Protein AF-A0A7J4S773-F1 (afdb_monomer)

Solvent-accessible surface area (backbone atoms only — not comparable to full-atom values): 16711 Å² total; per-residue (Å²): 106,62,82,62,52,30,58,78,71,78,37,88,74,83,85,69,73,50,51,98,60,56,52,74,67,60,48,51,52,52,49,66,72,28,89,82,55,60,72,87,47,42,15,54,36,49,16,46,38,75,64,46,75,83,93,50,71,43,81,41,78,46,68,47,63,58,51,44,46,57,57,59,53,49,35,58,73,77,41,66,83,62,55,85,92,62,82,51,56,68,62,51,27,66,69,71,74,45,79,50,72,65,52,48,52,51,47,43,55,50,64,76,64,62,70,96,62,97,63,56,65,63,51,54,46,44,42,59,61,47,43,55,41,57,48,50,48,49,50,59,61,35,52,80,37,40,55,73,44,44,77,46,69,30,70,71,56,44,56,55,53,63,68,48,58,65,82,39,31,22,83,94,72,25,53,51,60,53,51,49,38,58,72,77,46,47,74,68,66,79,50,75,81,82,65,75,66,94,86,47,63,68,66,49,51,53,50,54,50,51,53,50,50,53,63,71,71,56,74,79,81,74,71,98,63,50,73,63,53,50,52,46,68,75,37,60,66,81,72,46,57,81,79,67,68,73,73,92,60,79,79,77,76,79,80,77,73,75,82,83,79,85,80,91,78,82,89,89,135

Mean predicted aligned error: 13.05 Å

Radius of gyration: 25.04 Å; Cα contacts (8 Å, |Δi|>4): 198; chains: 1; bounding box: 68×66×66 Å

Foldseek 3Di:
DCVVQQVLVVHDDDDQDFDPAADDVLVVVLCVLDVPADRVCRRVLVSLLVPDDQPDAAEDQAPVCLLALVLVVVCCVPPVVDDLVDDDLVSLCVSVVNDDPVSSVVSRVVVVPDDDDPARVSSVSCVCPPRVPPVVSVQSSNVVRHHYDYVCPDPVNVVLSRPDDSVCSYPDPVVLVQVLCCLPPVSSVVDPDPDDDPPCVVVVVVVVVVVVVVVVPDDDPDPPDDVSVVSCVVPVVSVPCVVVDDPPDDPDDPPPPDPDDDDDDDDDD

Structure (mmCIF, N/CA/C/O backbone):
data_AF-A0A7J4S773-F1
#
_entry.id   AF-A0A7J4S773-F1
#
loop_
_atom_site.group_PDB
_atom_site.id
_atom_site.type_symbol
_atom_site.label_atom_id
_atom_site.label_alt_id
_atom_site.label_comp_id
_atom_site.label_asym_id
_atom_site.label_entity_id
_atom_site.label_seq_id
_atom_site.pdbx_PDB_ins_code
_atom_site.Cartn_x
_atom_site.Cartn_y
_atom_site.Cartn_z
_atom_site.occupancy
_atom_site.B_iso_or_equiv
_atom_site.auth_seq_id
_atom_site.auth_comp_id
_atom_site.auth_asym_id
_atom_site.auth_atom_id
_atom_site.pdbx_PDB_model_num
ATOM 1 N N . MET A 1 1 ? -3.096 16.416 9.959 1.00 79.38 1 MET A N 1
ATOM 2 C CA . MET A 1 1 ? -3.999 16.353 8.787 1.00 79.38 1 MET A CA 1
ATOM 3 C C . MET A 1 1 ? -5.359 15.729 9.134 1.00 79.38 1 MET A C 1
ATOM 5 O O . MET A 1 1 ? -6.323 16.472 9.018 1.00 79.38 1 MET A O 1
ATOM 9 N N . PRO A 1 2 ? -5.499 14.481 9.644 1.00 86.88 2 PRO A N 1
ATOM 10 C CA . PRO A 1 2 ? -6.828 13.896 9.924 1.00 86.88 2 PRO A CA 1
ATOM 11 C C . PRO A 1 2 ? -7.704 14.721 10.882 1.00 86.88 2 PRO A C 1
ATOM 13 O O . PRO A 1 2 ? -8.873 14.950 10.599 1.00 86.88 2 PRO A O 1
ATOM 16 N N . ALA A 1 3 ? -7.114 15.266 11.952 1.00 89.44 3 ALA A N 1
ATOM 17 C CA . ALA A 1 3 ? -7.808 16.132 12.913 1.00 89.44 3 ALA A CA 1
ATOM 18 C C . ALA A 1 3 ? -8.337 17.458 12.327 1.00 89.44 3 ALA A C 1
ATOM 20 O O . ALA A 1 3 ? -9.185 18.091 12.943 1.00 89.44 3 ALA A O 1
ATOM 21 N N . ARG A 1 4 ? -7.825 17.893 11.165 1.00 89.31 4 ARG A N 1
ATOM 22 C CA . ARG A 1 4 ? -8.294 19.090 10.445 1.00 89.31 4 ARG A CA 1
ATOM 23 C C . ARG A 1 4 ? -9.299 18.719 9.356 1.00 89.31 4 ARG A C 1
ATOM 25 O O . ARG A 1 4 ? -10.342 19.352 9.255 1.00 89.31 4 ARG A O 1
ATOM 32 N N . LEU A 1 5 ? -9.001 17.661 8.598 1.00 92.12 5 LEU A N 1
ATOM 33 C CA . LEU A 1 5 ? -9.817 17.215 7.474 1.00 92.12 5 LEU A CA 1
ATOM 34 C C . LEU A 1 5 ? -11.169 16.645 7.918 1.00 92.12 5 LEU A C 1
ATOM 36 O O . LEU A 1 5 ? -12.203 17.076 7.424 1.00 92.12 5 LEU A O 1
ATOM 40 N N . LEU A 1 6 ? -11.171 15.684 8.850 1.00 94.38 6 LEU A N 1
ATOM 41 C CA . LEU A 1 6 ? -12.380 14.930 9.197 1.00 94.38 6 LEU A CA 1
ATOM 42 C C . LE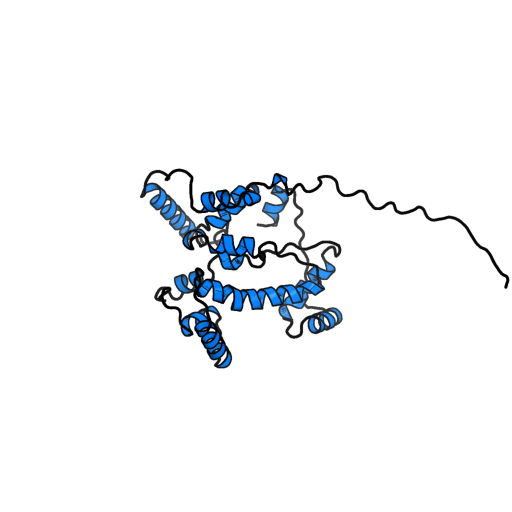U A 1 6 ? -13.517 15.822 9.726 1.00 94.38 6 LEU A C 1
ATOM 44 O O . LEU A 1 6 ? -14.633 15.669 9.226 1.00 94.38 6 LEU A O 1
ATOM 48 N N . PRO A 1 7 ? -13.278 16.805 10.623 1.00 92.88 7 PRO A N 1
ATOM 49 C CA . PRO A 1 7 ? -14.335 17.729 11.038 1.00 92.88 7 PRO A CA 1
ATOM 50 C C . PRO A 1 7 ? -14.936 18.526 9.874 1.00 92.88 7 PRO A C 1
ATOM 52 O O . PRO A 1 7 ? -16.147 18.723 9.836 1.00 92.88 7 PRO A O 1
ATOM 55 N N . GLY A 1 8 ? -14.113 18.932 8.898 1.00 91.75 8 GLY A N 1
ATOM 56 C CA . GLY A 1 8 ? -14.574 19.614 7.683 1.00 91.75 8 GLY A CA 1
ATOM 57 C C . GLY A 1 8 ? -15.462 18.745 6.785 1.00 91.75 8 GLY A C 1
ATOM 58 O O . GLY A 1 8 ? -16.246 19.276 6.007 1.00 91.75 8 GLY A O 1
ATOM 59 N N . LEU A 1 9 ? -15.382 17.420 6.933 1.00 94.69 9 LEU A N 1
ATOM 60 C CA . LEU A 1 9 ? -16.218 16.435 6.239 1.00 94.69 9 LEU A CA 1
ATOM 61 C C . LEU A 1 9 ? -17.417 15.967 7.082 1.00 94.69 9 LEU A C 1
ATOM 63 O O . LEU A 1 9 ? -18.107 15.026 6.694 1.00 94.69 9 LEU A O 1
ATOM 67 N N . GLY A 1 10 ? -17.649 16.566 8.257 1.00 94.38 10 GLY A N 1
ATOM 68 C CA . GLY A 1 10 ? -18.686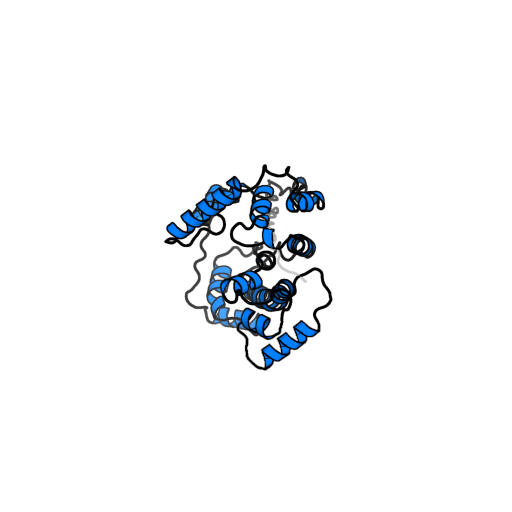 16.120 9.193 1.00 94.38 10 GLY A CA 1
ATOM 69 C C . GLY A 1 10 ? -18.385 14.768 9.850 1.00 94.38 10 GLY A C 1
ATOM 70 O O . GLY A 1 10 ? -19.298 14.102 10.335 1.00 94.38 10 GLY A O 1
ATOM 71 N N . MET A 1 11 ? -17.118 14.344 9.864 1.00 93.56 11 MET A N 1
ATOM 72 C CA . MET A 1 11 ? -16.674 13.073 10.432 1.00 93.56 11 MET A CA 1
ATOM 73 C C . MET A 1 11 ? -15.955 13.266 11.765 1.00 93.56 11 MET A C 1
ATOM 75 O O . MET A 1 11 ? -15.182 14.205 11.963 1.00 93.56 11 MET A O 1
ATOM 79 N N . SER A 1 12 ? -16.176 12.328 12.682 1.00 91.62 12 SER A N 1
ATOM 80 C CA . SER A 1 12 ? -15.472 12.292 13.959 1.00 91.62 12 SER A CA 1
ATOM 81 C C . SER A 1 12 ? -14.046 11.768 13.786 1.00 91.62 12 SER A C 1
ATOM 83 O O . SER A 1 12 ? -13.801 10.790 13.081 1.00 91.62 12 SER A O 1
ATOM 85 N N . HIS A 1 13 ? -13.099 12.410 14.466 1.00 92.44 13 HIS A N 1
ATOM 86 C CA . HIS A 1 13 ? -11.722 11.941 14.566 1.00 92.44 13 HIS A CA 1
ATOM 87 C C . HIS A 1 13 ? -11.517 11.274 15.928 1.00 92.44 13 HIS A C 1
ATOM 89 O O . HIS A 1 13 ? -11.619 11.934 16.962 1.00 92.44 13 HIS A O 1
ATOM 95 N N . HIS A 1 14 ? -11.219 9.976 15.922 1.00 89.19 14 HIS A N 1
ATOM 96 C CA . HIS A 1 14 ? -10.970 9.190 17.127 1.00 89.19 14 HIS A CA 1
ATOM 97 C C . HIS A 1 14 ? -9.504 8.771 17.182 1.00 89.19 14 HIS A C 1
ATOM 99 O O . HIS A 1 14 ? -8.977 8.216 16.220 1.00 89.19 14 HIS A O 1
ATOM 105 N N . VAL A 1 15 ? -8.855 9.027 18.316 1.00 91.06 15 VAL A N 1
ATOM 106 C CA . VAL A 1 15 ? -7.482 8.587 18.571 1.00 91.06 15 VAL A CA 1
ATOM 107 C C . VAL A 1 15 ? -7.538 7.344 19.446 1.00 91.06 15 VAL A C 1
ATOM 109 O O . VAL A 1 15 ? -8.050 7.399 20.561 1.00 91.06 15 VAL A O 1
ATOM 112 N N . VAL A 1 16 ? -7.009 6.233 18.937 1.00 90.56 16 VAL A N 1
ATOM 113 C CA . VAL A 1 16 ? -6.860 4.993 19.703 1.00 90.56 16 VAL A CA 1
ATOM 114 C C . VAL A 1 16 ? -5.564 5.060 20.497 1.00 90.56 16 VAL A C 1
ATOM 116 O O . VAL A 1 16 ? -4.485 5.233 19.927 1.00 90.56 16 VAL A O 1
ATOM 119 N N . VAL A 1 17 ? -5.664 4.915 21.815 1.00 90.12 17 VAL A N 1
ATOM 120 C CA . VAL A 1 17 ? -4.489 4.810 22.679 1.00 90.12 17 VAL A CA 1
ATOM 121 C C . VAL A 1 17 ? -4.014 3.366 22.650 1.00 90.12 17 VAL A C 1
ATOM 123 O O . VAL A 1 17 ? -4.702 2.473 23.129 1.00 90.12 17 VAL A O 1
ATOM 126 N N . CYS A 1 18 ? -2.836 3.140 22.078 1.00 92.81 18 CYS A N 1
ATOM 127 C CA . CYS A 1 18 ? -2.226 1.818 22.055 1.00 92.81 18 CYS A CA 1
ATOM 128 C C . CYS A 1 18 ? -1.327 1.637 23.286 1.00 92.81 18 CYS A C 1
ATOM 130 O O . CYS A 1 18 ? -0.592 2.570 23.637 1.00 92.81 18 CYS A O 1
ATOM 132 N N . PRO A 1 19 ? -1.333 0.463 23.938 1.00 92.38 19 PRO A N 1
ATOM 133 C CA . PRO A 1 19 ? -0.396 0.182 25.013 1.00 92.38 19 PRO A CA 1
ATOM 134 C C . PRO A 1 19 ? 1.050 0.237 24.506 1.00 92.38 19 PRO A C 1
ATOM 136 O O . PRO A 1 19 ? 1.351 -0.068 23.354 1.00 92.38 19 PRO A O 1
ATOM 139 N N . ALA A 1 20 ? 1.986 0.592 25.388 1.00 89.88 20 ALA A N 1
ATOM 140 C CA . ALA A 1 20 ? 3.411 0.603 25.042 1.00 89.88 20 ALA A CA 1
ATOM 141 C C . ALA A 1 20 ? 3.969 -0.810 24.792 1.00 89.88 20 ALA A C 1
ATOM 143 O O . ALA A 1 20 ? 5.004 -0.976 24.146 1.00 89.88 20 ALA A O 1
ATOM 144 N N . ARG A 1 21 ? 3.314 -1.832 25.355 1.00 91.81 21 ARG A N 1
ATOM 145 C CA . ARG A 1 21 ? 3.660 -3.246 25.214 1.00 91.81 21 ARG A CA 1
ATOM 146 C C . ARG A 1 21 ? 2.387 -4.070 25.171 1.00 91.81 21 ARG A C 1
ATOM 148 O O . ARG A 1 21 ? 1.455 -3.777 25.907 1.00 91.81 21 ARG A O 1
ATOM 155 N N . MET A 1 22 ? 2.407 -5.113 24.357 1.00 93.19 22 MET A N 1
ATOM 156 C CA . MET A 1 22 ? 1.336 -6.094 24.296 1.00 93.19 22 MET A CA 1
ATOM 157 C C . MET A 1 22 ? 1.284 -6.881 25.607 1.00 93.19 22 MET A C 1
ATOM 159 O O . MET A 1 22 ? 2.333 -7.281 26.133 1.00 93.19 22 MET A O 1
ATOM 163 N N . ASP A 1 23 ? 0.084 -7.100 26.131 1.00 95.94 23 ASP A N 1
ATOM 164 C CA . ASP A 1 23 ? -0.099 -7.929 27.313 1.00 95.94 23 ASP A CA 1
ATOM 165 C C . ASP A 1 23 ? 0.244 -9.409 27.029 1.00 95.94 23 ASP A C 1
ATOM 167 O O . ASP A 1 23 ? 0.440 -9.845 25.887 1.00 95.94 23 ASP A O 1
ATOM 171 N N . ARG A 1 24 ? 0.376 -10.210 28.092 1.00 96.62 24 ARG A N 1
ATOM 172 C CA . ARG A 1 24 ? 0.789 -11.614 27.951 1.00 96.62 24 ARG A CA 1
ATOM 173 C C . ARG A 1 24 ? -0.288 -12.504 27.334 1.00 96.62 24 ARG A C 1
ATOM 175 O O . ARG A 1 24 ? 0.070 -13.442 26.620 1.00 96.62 24 ARG A O 1
ATOM 182 N N . ASP A 1 25 ? -1.557 -12.253 27.626 1.00 96.25 25 ASP A N 1
ATOM 183 C CA . ASP A 1 25 ? -2.653 -13.140 27.239 1.00 96.25 25 ASP A CA 1
ATOM 184 C C . ASP A 1 25 ? -3.092 -12.861 25.802 1.00 96.25 25 ASP A C 1
ATOM 186 O O . ASP A 1 25 ? -3.104 -13.779 24.978 1.00 96.25 25 ASP A O 1
ATOM 190 N N . PHE A 1 26 ? -3.291 -11.593 25.452 1.00 95.75 26 PHE A N 1
ATOM 191 C CA . PHE A 1 26 ? -3.402 -11.108 24.084 1.00 95.75 26 PHE A CA 1
ATOM 192 C C . PHE A 1 26 ? -2.198 -11.548 23.259 1.00 95.75 26 PHE A C 1
ATOM 194 O O . PHE A 1 26 ? -2.358 -12.128 22.190 1.00 95.75 26 PHE A O 1
ATOM 201 N N . GLY A 1 27 ? -0.979 -11.397 23.787 1.00 95.31 27 GLY A N 1
ATOM 202 C CA . GLY A 1 27 ? 0.229 -11.842 23.097 1.00 95.31 27 GLY A CA 1
ATOM 203 C C . GLY A 1 27 ? 0.295 -13.347 22.842 1.00 95.31 27 GLY A C 1
ATOM 204 O O . GLY A 1 27 ? 0.934 -13.776 21.878 1.00 95.31 27 GLY A O 1
ATOM 205 N N . ARG A 1 28 ? -0.353 -14.168 23.673 1.00 95.62 28 ARG A N 1
ATOM 206 C CA . ARG A 1 28 ? -0.486 -15.609 23.426 1.00 95.62 28 ARG A CA 1
ATOM 207 C C . ARG A 1 28 ? -1.460 -15.876 22.281 1.00 95.62 28 ARG A C 1
ATOM 209 O O . ARG A 1 28 ? -1.170 -16.720 21.437 1.00 95.62 28 ARG A O 1
ATOM 216 N N . VAL A 1 29 ? -2.590 -15.170 22.252 1.00 95.75 29 VAL A N 1
ATOM 217 C CA . VAL A 1 29 ? -3.600 -15.300 21.191 1.00 95.75 29 VAL A CA 1
ATOM 218 C C . VAL A 1 29 ? -3.053 -14.791 19.858 1.00 95.75 29 VAL A C 1
ATOM 220 O O . VAL A 1 29 ? -3.105 -15.518 18.873 1.00 95.75 29 VAL A O 1
ATOM 223 N N . PHE A 1 30 ? -2.434 -13.612 19.839 1.00 94.88 30 PHE A N 1
ATOM 224 C CA . PHE A 1 30 ? -1.845 -12.985 18.655 1.00 94.88 30 PHE A CA 1
ATOM 225 C C . PHE A 1 30 ? -0.831 -13.896 17.949 1.00 94.88 30 PHE A C 1
ATOM 227 O O . PHE A 1 30 ? -0.954 -14.169 16.757 1.00 94.88 30 PHE A O 1
ATOM 234 N N . ARG A 1 31 ? 0.116 -14.469 18.703 1.00 94.00 31 ARG A N 1
ATOM 235 C CA . ARG A 1 31 ? 1.120 -15.400 18.153 1.00 94.00 31 ARG A CA 1
ATOM 236 C C . ARG A 1 31 ? 0.544 -16.753 17.747 1.00 94.00 31 ARG A C 1
ATOM 238 O O . ARG A 1 31 ? 1.147 -17.462 16.950 1.00 94.00 31 ARG A O 1
ATOM 245 N N . ARG A 1 32 ? -0.599 -17.141 18.317 1.00 94.62 32 ARG A N 1
ATOM 246 C CA . ARG A 1 32 ? -1.321 -18.348 17.902 1.00 94.62 32 ARG A CA 1
ATOM 247 C C . ARG A 1 32 ? -2.134 -18.107 16.629 1.00 94.62 32 ARG A C 1
ATOM 249 O O . ARG A 1 32 ? -2.300 -19.048 15.862 1.00 94.62 32 ARG A O 1
ATOM 256 N N . ASN A 1 33 ? -2.622 -16.883 16.422 1.00 92.31 33 ASN A N 1
ATOM 257 C CA . ASN A 1 33 ? -3.399 -16.495 15.248 1.00 92.31 33 ASN A CA 1
ATOM 258 C C . ASN A 1 33 ? -2.549 -16.542 13.972 1.00 92.31 33 ASN A C 1
ATOM 260 O O . ASN A 1 33 ? -2.952 -17.130 12.974 1.00 92.31 33 ASN A O 1
ATOM 264 N N . VAL A 1 34 ? -1.341 -15.974 14.027 1.00 90.12 34 VAL A N 1
ATOM 265 C CA . VAL A 1 34 ? -0.430 -15.899 12.879 1.00 90.12 34 VAL A CA 1
ATOM 266 C C . VAL A 1 34 ? 0.929 -16.482 13.259 1.00 90.12 34 VAL A C 1
ATOM 268 O O . VAL A 1 34 ? 1.618 -15.966 14.135 1.00 90.12 34 VAL A O 1
ATOM 271 N N . ALA A 1 35 ? 1.342 -17.555 12.578 1.00 88.50 35 ALA A N 1
ATOM 272 C CA . ALA A 1 35 ? 2.554 -18.307 12.925 1.00 88.50 35 ALA A CA 1
ATOM 273 C C . ALA A 1 35 ? 3.845 -17.466 12.883 1.00 88.50 35 ALA A C 1
ATOM 275 O O . ALA A 1 35 ? 4.778 -17.722 13.641 1.00 88.50 35 ALA A O 1
ATOM 276 N N . THR A 1 36 ? 3.897 -16.461 12.008 1.00 88.56 36 THR A N 1
ATOM 277 C CA . THR A 1 36 ? 5.029 -15.534 11.857 1.00 88.56 36 THR A CA 1
ATOM 278 C C . THR A 1 36 ? 4.638 -14.104 12.228 1.00 88.56 36 THR A C 1
ATOM 280 O O . THR A 1 36 ? 5.063 -13.163 11.561 1.00 88.56 36 THR A O 1
ATOM 283 N N . ALA A 1 37 ? 3.791 -13.948 13.251 1.00 89.19 37 ALA A N 1
ATOM 284 C CA . ALA A 1 37 ? 3.323 -12.644 13.703 1.00 89.19 37 ALA A CA 1
ATOM 285 C C . ALA A 1 37 ? 4.485 -11.712 14.082 1.00 89.19 37 ALA A C 1
ATOM 287 O O . ALA A 1 37 ? 5.429 -12.100 14.779 1.00 89.19 37 ALA A O 1
ATOM 288 N N . HIS A 1 38 ? 4.385 -10.453 13.678 1.00 90.06 38 HIS A N 1
ATOM 289 C CA . HIS A 1 38 ? 5.316 -9.405 14.052 1.00 90.06 38 HIS A CA 1
ATOM 290 C C . HIS A 1 38 ? 4.953 -8.862 15.437 1.00 90.06 38 HIS A C 1
ATOM 292 O O . HIS A 1 38 ? 4.043 -8.048 15.596 1.00 90.06 38 HIS A O 1
ATOM 298 N N . ASP A 1 39 ? 5.719 -9.250 16.457 1.00 88.25 39 ASP A N 1
ATOM 299 C CA . ASP A 1 39 ? 5.522 -8.787 17.840 1.00 88.25 39 ASP A CA 1
ATOM 300 C C . ASP A 1 39 ? 5.518 -7.254 17.990 1.00 88.25 39 ASP A C 1
ATOM 302 O O . ASP A 1 39 ? 4.909 -6.726 18.920 1.00 88.25 39 ASP A O 1
ATOM 306 N N . CYS A 1 40 ? 6.166 -6.525 17.074 1.00 87.25 40 CYS A N 1
ATOM 307 C CA . CYS A 1 40 ? 6.163 -5.062 17.069 1.00 87.25 40 CYS A CA 1
ATOM 308 C C . CYS A 1 40 ? 4.796 -4.447 16.724 1.00 87.25 40 CYS A C 1
ATOM 310 O O . CYS A 1 40 ? 4.554 -3.294 17.077 1.00 87.25 40 CYS A O 1
ATOM 312 N N . TYR A 1 41 ? 3.904 -5.195 16.073 1.00 91.62 41 TYR A N 1
ATOM 313 C CA . TYR A 1 41 ? 2.541 -4.765 15.765 1.00 91.62 41 TYR A CA 1
ATOM 314 C C . TYR A 1 41 ? 1.547 -5.098 16.872 1.00 91.62 41 TYR A C 1
ATOM 316 O O . TYR A 1 41 ? 0.568 -4.374 17.042 1.00 91.62 41 TYR A O 1
ATOM 324 N N . GLY A 1 42 ? 1.841 -6.117 17.681 1.00 93.44 42 GLY A N 1
ATOM 325 C CA . GLY A 1 42 ? 0.994 -6.581 18.779 1.00 93.44 42 GLY A CA 1
ATOM 326 C C . GLY A 1 42 ? 0.389 -5.477 19.661 1.00 93.44 42 GLY A C 1
ATOM 327 O O . GLY A 1 42 ? -0.823 -5.486 19.857 1.00 93.44 42 GLY A O 1
ATOM 328 N N . PRO A 1 43 ? 1.161 -4.482 20.149 1.00 93.94 43 PRO A N 1
ATOM 329 C CA . PRO A 1 43 ? 0.597 -3.408 20.966 1.00 93.94 43 PRO A CA 1
ATOM 330 C C . PRO A 1 43 ? -0.428 -2.541 20.217 1.00 93.94 43 PRO A C 1
ATOM 332 O O . PRO A 1 43 ? -1.410 -2.104 20.806 1.00 93.94 43 PRO A O 1
ATOM 335 N N . VAL A 1 44 ? -0.232 -2.305 18.916 1.00 94.25 44 VAL A N 1
ATOM 336 C CA . VAL A 1 44 ? -1.175 -1.527 18.096 1.00 94.25 44 VAL A CA 1
ATOM 337 C C . VAL A 1 44 ? -2.434 -2.339 17.804 1.00 94.25 44 VAL A C 1
ATOM 339 O O . VAL A 1 44 ? -3.533 -1.803 17.898 1.00 94.25 44 VAL A O 1
ATOM 342 N N . VAL A 1 45 ? -2.283 -3.631 17.504 1.00 94.56 45 VAL A N 1
ATOM 343 C CA . VAL A 1 45 ? -3.408 -4.558 17.296 1.00 94.56 45 VAL A CA 1
ATOM 344 C C . VAL A 1 45 ? -4.248 -4.676 18.573 1.00 94.56 45 VAL A C 1
ATOM 346 O O . VAL A 1 45 ? -5.470 -4.612 18.507 1.00 94.56 45 VAL A O 1
ATOM 349 N N . GLN A 1 46 ? -3.606 -4.767 19.741 1.00 96.25 46 GLN A N 1
ATOM 350 C CA . GLN A 1 46 ? -4.299 -4.782 21.029 1.00 96.25 46 GLN A CA 1
ATOM 351 C C . GLN A 1 46 ? -5.066 -3.481 21.283 1.00 96.25 46 GLN A C 1
ATOM 353 O O . GLN A 1 46 ? -6.252 -3.522 21.601 1.00 96.25 46 GLN A O 1
ATOM 358 N N . GLY A 1 47 ? -4.409 -2.327 21.122 1.00 95.00 47 GLY A N 1
ATOM 359 C CA . GLY A 1 47 ? -5.067 -1.034 21.325 1.00 95.00 47 GLY A CA 1
ATOM 360 C C . GLY A 1 47 ? -6.277 -0.851 20.412 1.00 95.00 47 GLY A C 1
ATOM 361 O O . GLY A 1 47 ? -7.295 -0.302 20.819 1.00 95.00 47 GLY A O 1
ATOM 362 N N . ASP A 1 48 ? -6.183 -1.347 19.183 1.00 93.31 48 ASP A N 1
ATOM 363 C CA . ASP A 1 48 ? -7.273 -1.323 18.221 1.00 93.31 48 ASP A CA 1
ATOM 364 C C . ASP A 1 48 ? -8.433 -2.258 18.608 1.00 93.31 48 ASP A C 1
ATOM 366 O O . ASP A 1 48 ? -9.580 -1.815 18.604 1.00 93.31 48 ASP A O 1
ATOM 370 N N . TYR A 1 49 ? -8.139 -3.491 19.039 1.00 94.75 49 TYR A N 1
ATOM 371 C CA . TYR A 1 49 ? -9.138 -4.439 19.551 1.00 94.75 49 TYR A CA 1
ATOM 372 C C . TYR A 1 49 ? -9.922 -3.871 20.746 1.00 94.75 49 TYR A C 1
ATOM 374 O O . TYR A 1 49 ? -11.148 -3.971 20.806 1.00 94.75 49 TYR A O 1
ATOM 382 N N . GLU A 1 50 ? -9.222 -3.240 21.690 1.00 94.38 50 GLU A N 1
ATOM 383 C CA . GLU A 1 50 ? -9.818 -2.673 22.906 1.00 94.38 50 GLU A CA 1
ATOM 384 C C . GLU A 1 50 ? -10.515 -1.326 22.662 1.00 94.38 50 GLU A C 1
ATOM 386 O O . GLU A 1 50 ? -11.485 -0.987 23.342 1.00 94.38 50 GLU A O 1
ATOM 391 N N . GLY A 1 51 ? -10.003 -0.535 21.716 1.00 91.75 51 GLY A N 1
ATOM 392 C CA . GLY A 1 51 ? -10.399 0.856 21.510 1.00 91.75 51 GLY A CA 1
ATOM 393 C C . GLY A 1 51 ? -11.482 1.082 20.456 1.00 91.75 51 GLY A C 1
ATOM 394 O O . GLY A 1 51 ? -11.991 2.201 20.363 1.00 91.75 51 GLY A O 1
ATOM 395 N N . GLN A 1 52 ? -11.827 0.074 19.649 1.00 89.38 52 GLN A N 1
ATOM 396 C CA . GLN A 1 52 ? -12.777 0.211 18.541 1.00 89.38 52 GLN A CA 1
ATOM 397 C C . GLN A 1 52 ? -14.051 -0.631 18.727 1.00 89.38 52 GLN A C 1
ATOM 399 O O . GLN A 1 52 ? -14.023 -1.701 19.338 1.00 89.38 52 GLN A O 1
ATOM 404 N N . PRO A 1 53 ? -15.200 -0.188 18.175 1.00 88.62 53 PRO A N 1
ATOM 405 C CA . PRO A 1 53 ? -16.417 -0.991 18.164 1.00 88.62 53 PRO A CA 1
ATOM 406 C C . PRO A 1 53 ? -16.254 -2.266 17.327 1.00 88.62 53 PRO A C 1
ATOM 408 O O . PRO A 1 53 ? -15.971 -2.198 16.134 1.00 88.62 53 PRO A O 1
ATOM 411 N N . GLN A 1 54 ? -16.545 -3.415 17.935 1.00 87.94 54 GLN A N 1
ATOM 412 C CA . GLN A 1 54 ? -16.401 -4.741 17.317 1.00 87.94 54 GLN A CA 1
ATOM 413 C C . GLN A 1 54 ? -17.500 -5.086 16.292 1.00 87.94 54 GLN A C 1
ATOM 415 O O . GLN A 1 54 ? -17.413 -6.078 15.582 1.00 87.94 54 GLN A O 1
ATOM 420 N N . ASN A 1 55 ? -18.552 -4.269 16.187 1.00 91.00 55 ASN A N 1
ATOM 421 C CA . ASN A 1 55 ? -19.673 -4.472 15.264 1.00 91.00 55 ASN A CA 1
ATOM 422 C C . ASN A 1 55 ? -19.557 -3.634 13.977 1.00 91.00 55 ASN A C 1
ATOM 424 O O . ASN A 1 55 ? -20.572 -3.231 13.402 1.00 91.00 55 ASN A O 1
ATOM 428 N N . ARG A 1 56 ? -18.332 -3.303 13.562 1.00 90.81 56 ARG A N 1
ATOM 429 C CA . ARG A 1 56 ? -18.044 -2.481 12.381 1.00 90.81 56 ARG A CA 1
ATOM 430 C C . ARG A 1 56 ? -16.934 -3.115 11.556 1.00 90.81 56 ARG A C 1
ATOM 432 O O . ARG A 1 56 ? -16.032 -3.735 12.101 1.00 90.81 56 ARG A O 1
ATOM 439 N N . VAL A 1 57 ? -16.976 -2.865 10.251 1.00 92.81 57 VAL A N 1
ATOM 440 C CA . VAL A 1 57 ? -15.898 -3.225 9.327 1.00 92.81 57 VAL A CA 1
ATOM 441 C C . VAL A 1 57 ? -14.980 -2.022 9.139 1.00 92.81 57 VAL A C 1
ATOM 443 O O . VAL A 1 57 ? -15.444 -0.904 8.889 1.00 92.81 57 VAL A O 1
ATOM 446 N N . CYS A 1 58 ? -13.673 -2.240 9.240 1.00 92.12 58 CYS A N 1
ATOM 447 C CA . CYS A 1 58 ? -12.676 -1.210 8.989 1.00 92.12 58 CYS A CA 1
ATOM 448 C C . CYS A 1 58 ? -12.317 -1.146 7.507 1.00 92.12 58 CYS A C 1
ATOM 450 O O . CYS A 1 58 ? -11.900 -2.135 6.910 1.00 92.12 58 CYS A O 1
ATOM 452 N N . MET A 1 59 ? -12.434 0.035 6.910 1.00 92.31 59 MET A N 1
ATOM 453 C CA . MET A 1 59 ? -11.992 0.253 5.538 1.00 92.31 59 MET A CA 1
ATOM 454 C C . MET A 1 59 ? -10.503 0.596 5.512 1.00 92.31 59 MET A C 1
ATOM 456 O O . MET A 1 59 ? -10.072 1.554 6.154 1.00 92.31 59 MET A O 1
ATOM 460 N N . VAL A 1 60 ? -9.724 -0.161 4.744 1.00 90.94 60 VAL A N 1
ATOM 461 C CA . VAL A 1 60 ? -8.260 -0.042 4.687 1.00 90.94 60 VAL A CA 1
ATOM 462 C C . VAL A 1 60 ? -7.780 0.296 3.275 1.00 90.94 60 VAL A C 1
ATOM 464 O O . VAL A 1 60 ? -8.308 -0.197 2.285 1.00 90.94 60 VAL A O 1
ATOM 467 N N . GLY A 1 61 ? -6.751 1.139 3.163 1.00 88.94 61 GLY A N 1
ATOM 468 C CA . GLY A 1 61 ? -6.181 1.598 1.882 1.00 88.94 61 GLY A CA 1
ATOM 469 C C . GLY A 1 61 ? -5.255 0.592 1.183 1.00 88.94 61 GLY A C 1
ATOM 470 O O . GLY A 1 61 ? -4.401 0.983 0.395 1.00 88.94 61 GLY A O 1
ATOM 471 N N . TYR A 1 62 ? -5.392 -0.682 1.514 1.00 89.19 62 TYR A N 1
ATOM 472 C CA . TYR A 1 62 ? -4.605 -1.811 1.026 1.00 89.19 62 TYR A CA 1
ATOM 473 C C . TYR A 1 62 ? -4.755 -2.031 -0.485 1.00 89.19 62 TYR A C 1
ATOM 475 O O . TYR A 1 62 ? -5.791 -1.692 -1.054 1.00 89.19 62 TYR A O 1
ATOM 483 N N . ALA A 1 63 ? -3.695 -2.515 -1.132 1.00 87.06 63 ALA A N 1
ATOM 484 C CA . ALA A 1 63 ? -3.437 -2.611 -2.566 1.00 87.06 63 ALA A CA 1
ATOM 485 C C . ALA A 1 63 ? -3.320 -1.266 -3.302 1.00 87.06 63 ALA A C 1
ATOM 487 O O . ALA A 1 63 ? -3.028 -1.236 -4.500 1.00 87.06 63 ALA A O 1
ATOM 488 N N . ALA A 1 64 ? -3.510 -0.131 -2.618 1.00 88.00 64 ALA A N 1
ATOM 489 C CA . ALA A 1 64 ? -3.360 1.182 -3.234 1.00 88.00 64 ALA A CA 1
ATOM 490 C C . ALA A 1 64 ? -1.933 1.517 -3.726 1.00 88.00 64 ALA A C 1
ATOM 492 O O . ALA A 1 64 ? -1.770 2.087 -4.810 1.00 88.00 64 ALA A O 1
ATOM 493 N N . PRO A 1 65 ? -0.868 1.187 -2.970 1.00 88.25 65 PRO A N 1
ATOM 494 C CA . PRO A 1 65 ? 0.488 1.611 -3.311 1.00 88.25 65 PRO A CA 1
ATOM 495 C C . PRO A 1 65 ? 0.987 1.170 -4.694 1.00 88.25 65 PRO A C 1
ATOM 497 O O . PRO A 1 65 ? 1.795 1.879 -5.300 1.00 88.25 65 PRO A O 1
ATOM 500 N N . ILE A 1 66 ? 0.502 0.048 -5.241 1.00 89.75 66 ILE A N 1
ATOM 501 C CA . ILE A 1 66 ? 0.958 -0.480 -6.539 1.00 89.75 66 ILE A CA 1
ATOM 502 C C . ILE A 1 66 ? 0.756 0.517 -7.693 1.00 89.75 66 ILE A C 1
ATOM 504 O O . ILE A 1 66 ? 1.604 0.648 -8.581 1.00 89.75 66 ILE A O 1
ATOM 508 N N . PHE A 1 67 ? -0.324 1.302 -7.666 1.00 87.88 67 PHE A N 1
ATOM 509 C CA . PHE A 1 67 ? -0.584 2.315 -8.687 1.00 87.88 67 PHE A CA 1
ATOM 510 C C . PHE A 1 67 ? 0.074 3.668 -8.379 1.00 87.88 67 PHE A C 1
ATOM 512 O O . PHE A 1 67 ? -0.225 4.646 -9.054 1.00 87.88 67 PHE A O 1
ATOM 519 N N . SER A 1 68 ? 1.025 3.705 -7.436 1.00 87.88 68 SER A N 1
ATOM 520 C CA . SER A 1 68 ? 1.936 4.829 -7.160 1.00 87.88 68 SER A CA 1
ATOM 521 C C . SER A 1 68 ? 3.395 4.571 -7.584 1.00 87.88 68 SER A C 1
ATOM 523 O O . SER A 1 68 ? 4.283 5.367 -7.270 1.00 87.88 68 SER A O 1
ATOM 525 N N . VAL A 1 69 ? 3.653 3.477 -8.313 1.00 90.69 69 VAL A N 1
ATOM 526 C CA . VAL A 1 69 ? 4.950 3.100 -8.926 1.00 90.69 69 VAL A CA 1
ATOM 527 C C . VAL A 1 69 ? 6.174 3.095 -7.983 1.00 90.69 69 VAL A C 1
ATOM 529 O O . VAL A 1 69 ? 7.241 3.628 -8.316 1.00 90.69 69 VAL A O 1
ATOM 532 N N . PRO A 1 70 ? 6.069 2.466 -6.801 1.00 90.06 70 PRO A N 1
ATOM 533 C CA . PRO A 1 70 ? 7.012 2.630 -5.692 1.00 90.06 70 PRO A CA 1
ATOM 534 C C . PRO A 1 70 ? 8.454 2.207 -6.011 1.00 90.06 70 PRO A C 1
ATOM 536 O O . PRO A 1 70 ? 9.390 2.954 -5.709 1.00 90.06 70 PRO A O 1
ATOM 539 N N . TYR A 1 71 ? 8.671 1.055 -6.655 1.00 93.19 71 TYR A N 1
ATOM 540 C CA . TYR A 1 71 ? 10.026 0.610 -7.009 1.00 93.19 71 TYR A CA 1
ATOM 541 C C . TYR A 1 71 ? 10.675 1.464 -8.092 1.00 93.19 71 TYR A C 1
ATOM 543 O O . TYR A 1 71 ? 11.853 1.796 -7.976 1.00 93.19 71 TYR A O 1
ATOM 551 N N . ARG A 1 72 ? 9.912 1.927 -9.087 1.00 91.12 72 ARG A N 1
ATOM 552 C CA . ARG A 1 72 ? 10.447 2.882 -10.067 1.00 91.12 72 ARG A CA 1
ATOM 553 C C . ARG A 1 72 ? 10.833 4.198 -9.412 1.00 91.12 72 ARG A C 1
ATOM 555 O O . ARG A 1 72 ? 11.911 4.706 -9.695 1.00 91.12 72 ARG A O 1
ATOM 562 N N . HIS A 1 73 ? 10.001 4.725 -8.509 1.00 87.62 73 HIS A N 1
ATOM 563 C CA . HIS A 1 73 ? 10.339 5.943 -7.770 1.00 87.62 73 HIS A CA 1
ATOM 564 C C . HIS A 1 73 ? 11.642 5.775 -6.980 1.00 87.62 73 HIS A C 1
ATOM 566 O O . HIS A 1 73 ? 12.502 6.656 -7.001 1.00 87.62 73 HIS A O 1
ATOM 572 N N . ARG A 1 74 ? 11.808 4.629 -6.313 1.00 87.88 74 ARG A N 1
ATOM 573 C CA . ARG A 1 74 ? 13.033 4.298 -5.583 1.00 87.88 74 ARG A CA 1
ATOM 574 C C . ARG A 1 74 ? 14.253 4.259 -6.501 1.00 87.88 74 ARG A C 1
ATOM 576 O O . ARG A 1 74 ? 15.246 4.909 -6.186 1.00 87.88 74 ARG A O 1
ATOM 583 N N . LEU A 1 75 ? 14.181 3.527 -7.611 1.00 91.75 75 LEU A N 1
ATOM 584 C CA . LEU A 1 75 ? 15.285 3.412 -8.566 1.00 91.75 75 LEU A CA 1
ATOM 585 C C . LEU A 1 75 ? 15.623 4.772 -9.181 1.00 91.75 75 LEU A C 1
ATOM 587 O O . LEU A 1 75 ? 16.765 5.193 -9.116 1.00 91.75 75 LEU A O 1
ATOM 591 N N . GLN A 1 76 ? 14.636 5.539 -9.642 1.00 88.50 76 GLN A N 1
ATOM 592 C CA . GLN A 1 76 ? 14.864 6.886 -10.185 1.00 88.50 76 GLN A CA 1
ATOM 593 C C . GLN A 1 76 ? 15.535 7.828 -9.174 1.00 88.50 76 GLN A C 1
ATOM 595 O O . GLN A 1 76 ? 16.331 8.679 -9.562 1.00 88.50 76 GLN A O 1
ATOM 600 N N . ARG A 1 77 ? 15.230 7.687 -7.877 1.00 86.38 77 ARG A N 1
ATOM 601 C CA . ARG A 1 77 ? 15.801 8.538 -6.825 1.00 86.38 77 ARG A CA 1
ATOM 602 C C . ARG A 1 77 ? 17.215 8.129 -6.414 1.00 86.38 77 ARG A C 1
ATOM 604 O O . ARG A 1 77 ? 18.019 9.002 -6.106 1.00 86.38 77 ARG A O 1
ATOM 611 N N . TRP A 1 78 ? 17.501 6.831 -6.361 1.00 85.56 78 TRP A N 1
ATOM 612 C CA . TRP A 1 78 ? 18.708 6.314 -5.704 1.00 85.56 78 TRP A CA 1
ATOM 613 C C . TRP A 1 78 ? 19.631 5.492 -6.615 1.00 85.56 78 TRP A C 1
ATOM 615 O O . TRP A 1 78 ? 20.772 5.233 -6.245 1.00 85.56 78 TRP A O 1
ATOM 625 N N . ARG A 1 79 ? 19.155 5.101 -7.801 1.00 90.00 79 ARG A N 1
ATOM 626 C CA . ARG A 1 79 ? 19.895 4.443 -8.892 1.00 90.00 79 ARG A CA 1
ATOM 627 C C . ARG A 1 79 ? 19.410 4.954 -10.265 1.00 90.00 79 ARG A C 1
ATOM 629 O O . ARG A 1 79 ? 18.871 4.186 -11.059 1.00 90.00 79 ARG A O 1
ATOM 636 N N . PRO A 1 80 ? 19.558 6.256 -10.568 1.00 89.62 80 PRO A N 1
ATOM 637 C CA . PRO A 1 80 ? 19.016 6.845 -11.796 1.00 89.62 80 PRO A CA 1
ATOM 638 C C . PRO A 1 80 ? 19.612 6.264 -13.091 1.00 89.62 80 PRO A C 1
ATOM 640 O O . PRO A 1 80 ? 19.042 6.469 -14.155 1.00 89.62 80 PRO A O 1
ATOM 643 N N . GLN A 1 81 ? 20.739 5.547 -13.012 1.00 90.50 81 GLN A N 1
ATOM 644 C CA . GLN A 1 81 ? 21.380 4.868 -14.142 1.00 90.50 81 GLN A CA 1
ATOM 645 C C . GLN A 1 81 ? 20.772 3.493 -14.463 1.00 90.50 81 GLN A C 1
ATOM 647 O O . GLN A 1 81 ? 21.182 2.879 -15.443 1.00 90.50 81 GLN A O 1
ATOM 652 N N . THR A 1 82 ? 19.844 2.981 -13.646 1.00 92.12 82 THR A N 1
ATOM 653 C CA . THR A 1 82 ? 19.198 1.689 -13.904 1.00 92.12 82 THR A CA 1
ATOM 654 C C . THR A 1 82 ? 18.428 1.727 -15.223 1.00 92.12 82 THR A C 1
ATOM 656 O O . THR A 1 82 ? 17.553 2.575 -15.411 1.00 92.12 82 THR A O 1
ATOM 659 N N . ASP A 1 83 ? 18.715 0.773 -16.110 1.00 90.62 83 ASP A N 1
ATOM 660 C CA . ASP A 1 83 ? 17.943 0.565 -17.331 1.00 90.62 83 ASP A CA 1
ATOM 661 C C . ASP A 1 83 ? 16.571 -0.023 -16.984 1.00 90.62 83 ASP A C 1
ATOM 663 O O . ASP A 1 83 ? 16.421 -1.205 -16.686 1.00 90.62 83 ASP A O 1
ATOM 667 N N . LEU A 1 84 ? 15.538 0.818 -17.019 1.00 89.12 84 LEU A N 1
ATOM 668 C CA . LEU A 1 84 ? 14.170 0.376 -16.750 1.00 89.12 84 LEU A CA 1
ATOM 669 C C . LEU A 1 84 ? 13.595 -0.506 -17.874 1.00 89.12 84 LEU A C 1
ATOM 671 O O . LEU A 1 84 ? 12.569 -1.146 -17.658 1.00 89.12 84 LEU A O 1
ATOM 675 N N . GLY A 1 85 ? 14.237 -0.558 -19.046 1.00 88.31 85 GLY A N 1
ATOM 676 C CA . GLY A 1 85 ? 13.896 -1.477 -20.131 1.00 88.31 85 GLY A CA 1
ATOM 677 C C . GLY A 1 85 ? 14.422 -2.899 -19.918 1.00 88.31 85 GLY A C 1
ATOM 678 O O . GLY A 1 85 ? 13.869 -3.836 -20.495 1.00 88.31 85 GLY A O 1
ATOM 679 N N . HIS A 1 86 ? 15.438 -3.076 -19.068 1.00 92.44 86 HIS A N 1
ATOM 680 C CA . HIS A 1 86 ? 16.051 -4.369 -18.779 1.00 92.44 86 HIS A CA 1
ATOM 681 C C . HIS A 1 86 ? 16.223 -4.580 -17.271 1.00 92.44 86 HIS A C 1
ATOM 683 O O . HIS A 1 86 ? 17.226 -4.205 -16.671 1.00 92.44 86 HIS A O 1
ATOM 689 N N . ILE A 1 87 ? 15.219 -5.201 -16.651 1.00 95.62 87 ILE A N 1
ATOM 690 C CA . ILE A 1 87 ? 15.230 -5.490 -15.216 1.00 95.62 87 ILE A CA 1
ATOM 691 C C . ILE A 1 87 ? 15.865 -6.855 -14.964 1.00 95.62 87 ILE A C 1
ATOM 693 O O . ILE A 1 87 ? 15.392 -7.868 -15.477 1.00 95.62 87 ILE A O 1
ATOM 697 N N . ASP A 1 88 ? 16.896 -6.868 -14.127 1.00 96.00 88 ASP A N 1
ATOM 698 C CA . ASP A 1 88 ? 17.632 -8.056 -13.711 1.00 96.00 88 ASP A CA 1
ATOM 699 C C . ASP A 1 88 ? 17.443 -8.369 -12.214 1.00 96.00 88 ASP A C 1
ATOM 701 O O . ASP A 1 88 ? 16.762 -7.659 -11.467 1.00 96.00 88 ASP A O 1
ATOM 705 N N . VAL A 1 89 ? 18.055 -9.467 -11.762 1.00 96.94 89 VAL A N 1
ATOM 706 C CA . VAL A 1 89 ? 17.981 -9.909 -10.362 1.00 96.94 89 VAL A CA 1
ATOM 707 C C . VAL A 1 89 ? 18.587 -8.875 -9.413 1.00 96.94 89 VAL A C 1
ATOM 709 O O . VAL A 1 89 ? 17.997 -8.617 -8.368 1.00 96.94 89 VAL A O 1
ATOM 712 N N . GLU A 1 90 ? 19.711 -8.241 -9.767 1.00 94.94 90 GLU A N 1
ATOM 713 C CA . GLU A 1 90 ? 20.353 -7.234 -8.907 1.00 94.94 90 GLU A CA 1
ATOM 714 C C . GLU A 1 90 ? 19.425 -6.033 -8.665 1.00 94.94 90 GLU A C 1
ATOM 716 O O . GLU A 1 90 ? 19.296 -5.539 -7.539 1.00 94.94 90 GLU A O 1
ATOM 721 N N . THR A 1 91 ? 18.726 -5.589 -9.711 1.00 96.12 91 THR A N 1
ATOM 722 C CA . THR A 1 91 ? 17.750 -4.501 -9.625 1.00 96.12 91 THR A CA 1
ATOM 723 C C . THR A 1 91 ? 16.625 -4.843 -8.648 1.00 96.12 91 THR A C 1
ATOM 725 O O . THR A 1 91 ? 16.244 -4.009 -7.817 1.00 96.12 91 THR A O 1
ATOM 728 N N . LEU A 1 92 ? 16.110 -6.073 -8.701 1.00 96.12 92 LEU A N 1
ATOM 729 C CA . LEU A 1 92 ? 15.051 -6.539 -7.804 1.00 96.12 92 LEU A CA 1
ATOM 730 C C . LEU A 1 92 ? 15.548 -6.744 -6.361 1.00 96.12 92 LEU A C 1
ATOM 732 O O . LEU A 1 92 ? 14.866 -6.339 -5.419 1.00 96.12 92 LEU A O 1
ATOM 736 N N . GLU A 1 93 ? 16.755 -7.276 -6.158 1.00 94.81 93 GLU A N 1
ATOM 737 C CA . GLU A 1 93 ? 17.399 -7.377 -4.835 1.00 94.81 93 GLU A CA 1
ATOM 738 C C . GLU A 1 93 ? 17.544 -6.010 -4.164 1.00 94.81 93 GLU A C 1
ATOM 740 O O . GLU A 1 93 ? 17.254 -5.838 -2.977 1.00 94.81 93 GLU A O 1
ATOM 745 N N . TYR A 1 94 ? 17.955 -5.003 -4.936 1.00 92.88 94 TYR A N 1
ATOM 746 C CA . TYR A 1 94 ? 18.037 -3.635 -4.443 1.00 92.88 94 TYR A CA 1
ATOM 747 C C . TYR A 1 94 ? 16.666 -3.098 -4.001 1.00 92.88 94 TYR A C 1
ATOM 749 O O . TYR A 1 94 ? 16.563 -2.399 -2.989 1.00 92.88 94 TYR A O 1
ATOM 757 N N . CYS A 1 95 ? 15.602 -3.435 -4.732 1.00 92.62 95 CYS A N 1
ATOM 758 C CA . CYS A 1 95 ? 14.244 -3.006 -4.405 1.00 92.62 95 CYS A CA 1
ATOM 759 C C . CYS A 1 95 ? 13.715 -3.630 -3.102 1.00 92.62 95 CYS A C 1
ATOM 761 O O . CYS A 1 95 ? 13.017 -2.945 -2.349 1.00 92.62 95 CYS A O 1
ATOM 763 N N . THR A 1 96 ? 14.081 -4.877 -2.801 1.00 90.44 96 THR A N 1
ATOM 764 C CA . THR A 1 96 ? 13.625 -5.606 -1.600 1.00 90.44 96 THR A CA 1
ATOM 765 C C . THR A 1 96 ? 14.548 -5.449 -0.393 1.00 90.44 96 THR A C 1
ATOM 767 O O . THR A 1 96 ? 14.138 -5.738 0.728 1.00 90.44 96 THR A O 1
ATOM 770 N N . TYR A 1 97 ? 15.786 -4.987 -0.607 1.00 88.31 97 TYR A N 1
ATOM 771 C CA . TYR A 1 97 ? 16.892 -5.037 0.358 1.00 88.31 97 TYR A CA 1
ATOM 772 C C . TYR A 1 97 ? 17.319 -6.459 0.766 1.00 88.31 97 TYR A C 1
ATOM 774 O O . TYR A 1 97 ? 18.022 -6.623 1.764 1.00 88.31 97 TYR A O 1
ATOM 782 N N . ARG A 1 98 ? 16.943 -7.490 -0.001 1.00 88.81 98 ARG A N 1
ATOM 783 C CA . ARG A 1 98 ? 17.299 -8.889 0.273 1.00 88.81 98 ARG A CA 1
ATOM 784 C C . ARG A 1 98 ? 18.447 -9.321 -0.631 1.00 88.81 98 ARG A C 1
ATOM 786 O O . ARG A 1 98 ? 18.332 -9.249 -1.849 1.00 88.81 98 ARG A O 1
ATOM 793 N N . LYS A 1 99 ? 19.560 -9.750 -0.031 1.00 90.44 99 LYS A N 1
ATOM 794 C CA . LYS A 1 99 ? 20.795 -10.140 -0.745 1.00 90.44 99 LYS A CA 1
ATOM 795 C C . LYS A 1 99 ? 21.293 -11.539 -0.389 1.00 90.44 99 LYS A C 1
ATOM 797 O O . LYS A 1 99 ? 22.349 -11.954 -0.860 1.00 90.44 99 LYS A O 1
ATOM 802 N N . ASP A 1 100 ? 20.589 -12.243 0.491 1.00 94.81 100 ASP A N 1
ATOM 803 C CA . ASP A 1 100 ? 20.952 -13.605 0.856 1.00 94.81 100 ASP A CA 1
ATOM 804 C C . ASP A 1 100 ? 20.741 -14.562 -0.330 1.00 94.81 100 ASP A C 1
ATOM 806 O O . ASP A 1 100 ? 19.939 -14.309 -1.233 1.00 94.81 100 ASP A O 1
ATOM 810 N N . ALA A 1 101 ? 21.475 -15.677 -0.330 1.00 96.88 101 ALA A N 1
ATOM 811 C CA . ALA A 1 101 ? 21.484 -16.619 -1.448 1.00 96.88 101 ALA A CA 1
ATOM 812 C C . ALA A 1 101 ? 20.098 -17.222 -1.740 1.00 96.88 101 ALA A C 1
ATOM 814 O O . ALA A 1 101 ? 19.777 -17.491 -2.900 1.00 96.88 101 ALA A O 1
ATOM 815 N N . PHE A 1 102 ? 19.270 -17.409 -0.707 1.00 96.75 102 PHE A N 1
ATOM 816 C CA . PHE A 1 102 ? 17.918 -17.929 -0.869 1.00 96.75 102 PHE A CA 1
ATOM 817 C C . PHE A 1 102 ? 17.026 -16.910 -1.587 1.00 96.75 102 PHE A C 1
ATOM 819 O O . PHE A 1 102 ? 16.412 -17.252 -2.602 1.00 96.75 102 PHE A O 1
ATOM 826 N N . SER A 1 103 ? 17.009 -15.657 -1.120 1.00 94.88 103 SER A N 1
ATOM 827 C CA . SER A 1 103 ? 16.248 -14.572 -1.747 1.00 94.88 103 SER A CA 1
ATOM 828 C C . SER A 1 103 ? 16.696 -14.327 -3.184 1.00 94.88 103 SER A C 1
ATOM 830 O O . SER A 1 103 ? 15.849 -14.265 -4.071 1.00 94.88 103 SER A O 1
ATOM 832 N N . ARG A 1 104 ? 18.009 -14.289 -3.447 1.00 96.62 104 ARG A N 1
ATOM 833 C CA . ARG A 1 104 ? 18.565 -14.176 -4.807 1.00 96.62 104 ARG A CA 1
ATOM 834 C C . ARG A 1 104 ? 18.013 -15.249 -5.738 1.00 96.62 104 ARG A C 1
ATOM 836 O O . ARG A 1 104 ? 17.534 -14.954 -6.832 1.00 96.62 104 ARG A O 1
ATOM 843 N N . ALA A 1 105 ? 18.067 -16.506 -5.298 1.00 97.88 105 ALA A N 1
ATOM 844 C CA . ALA A 1 105 ? 17.581 -17.632 -6.083 1.00 97.88 105 ALA A CA 1
ATOM 845 C C . ALA A 1 105 ? 16.061 -17.562 -6.301 1.00 97.88 105 ALA A C 1
ATOM 847 O O . ALA A 1 105 ? 15.587 -17.881 -7.390 1.00 97.88 105 ALA A O 1
ATOM 848 N N . ALA A 1 106 ? 15.292 -17.142 -5.292 1.00 97.06 106 ALA A N 1
ATOM 849 C CA . ALA A 1 106 ? 13.846 -16.965 -5.407 1.00 97.06 106 ALA A CA 1
ATOM 850 C C . ALA A 1 106 ? 13.477 -15.844 -6.390 1.00 97.06 106 ALA A C 1
ATOM 852 O O . ALA A 1 106 ? 12.633 -16.060 -7.255 1.00 97.06 106 ALA A O 1
ATOM 853 N N . ILE A 1 107 ? 14.156 -14.698 -6.314 1.00 97.62 107 ILE A N 1
ATOM 854 C CA . ILE A 1 107 ? 13.987 -13.570 -7.237 1.00 97.62 107 ILE A CA 1
ATOM 855 C C . ILE A 1 107 ? 14.340 -13.989 -8.666 1.00 97.62 107 ILE A C 1
ATOM 857 O O . ILE A 1 107 ? 13.576 -13.716 -9.585 1.00 97.62 107 ILE A O 1
ATOM 861 N N . GLY A 1 108 ? 15.458 -14.699 -8.857 1.00 97.88 108 GLY A N 1
ATOM 862 C CA . GLY A 1 108 ? 15.857 -15.216 -10.167 1.00 97.88 108 GLY A CA 1
ATOM 863 C C . GLY A 1 108 ? 14.820 -16.162 -10.771 1.00 97.88 108 GLY A C 1
ATOM 864 O O . GLY A 1 108 ? 14.448 -15.995 -11.930 1.00 97.88 108 GLY A O 1
ATOM 865 N N . ARG A 1 109 ? 14.297 -17.105 -9.973 1.00 98.06 109 ARG A N 1
ATOM 866 C CA . ARG A 1 109 ? 13.205 -17.992 -10.405 1.00 98.06 109 ARG A CA 1
ATOM 867 C C . ARG A 1 109 ? 11.926 -17.225 -10.712 1.00 98.06 109 ARG A C 1
ATOM 869 O O . ARG A 1 109 ? 11.243 -17.567 -11.668 1.00 98.06 109 ARG A O 1
ATOM 876 N N . TRP A 1 110 ? 11.574 -16.231 -9.901 1.00 97.19 110 TRP A N 1
ATOM 877 C CA . TRP A 1 110 ? 10.397 -15.407 -10.150 1.00 97.19 110 TRP A CA 1
ATOM 878 C C . TRP A 1 110 ? 10.535 -14.681 -11.490 1.00 97.19 110 TRP A C 1
ATOM 880 O O . TRP A 1 110 ? 9.699 -14.860 -12.370 1.00 97.19 110 TRP A O 1
ATOM 890 N N . LEU A 1 111 ? 11.650 -13.969 -11.686 1.00 97.06 111 LEU A N 1
ATOM 891 C CA . LEU A 1 111 ? 11.920 -13.173 -12.882 1.00 97.06 111 LEU A CA 1
ATOM 892 C C . LEU A 1 111 ? 11.931 -14.022 -14.161 1.00 97.06 111 LEU A C 1
ATOM 894 O O . LEU A 1 111 ? 11.381 -13.597 -15.173 1.00 97.06 111 LEU A O 1
ATOM 898 N N . SER A 1 112 ? 12.494 -15.235 -14.116 1.00 96.94 112 SER A N 1
ATOM 899 C CA . SER A 1 112 ? 12.525 -16.137 -15.273 1.00 96.94 112 SER A CA 1
ATOM 900 C C . SER A 1 112 ? 11.162 -16.730 -15.641 1.00 96.94 112 SER A C 1
ATOM 902 O O . SER A 1 112 ? 11.021 -17.270 -16.734 1.00 96.94 112 SER A O 1
ATOM 904 N N . ASN A 1 113 ? 10.182 -16.679 -14.734 1.00 95.94 113 ASN A N 1
ATOM 905 C CA . ASN A 1 113 ? 8.833 -17.216 -14.936 1.00 95.94 113 ASN A CA 1
ATOM 906 C C . ASN A 1 113 ? 7.778 -16.120 -15.156 1.00 95.94 113 ASN A C 1
ATOM 908 O O . ASN A 1 113 ? 6.596 -16.442 -15.283 1.00 95.94 113 ASN A O 1
ATOM 912 N N . VAL A 1 114 ? 8.173 -14.841 -15.214 1.00 92.00 114 VAL A N 1
ATOM 913 C CA . VAL A 1 114 ? 7.237 -13.742 -15.486 1.00 92.00 114 VAL A CA 1
ATOM 914 C C . VAL A 1 114 ? 6.655 -13.917 -16.894 1.00 92.00 114 VAL A C 1
ATOM 916 O O . VAL A 1 114 ? 7.408 -13.893 -17.873 1.00 92.00 114 VAL A O 1
ATOM 919 N N . PRO A 1 115 ? 5.328 -14.075 -17.039 1.00 86.56 115 PRO A N 1
ATOM 920 C CA . PRO A 1 115 ? 4.721 -14.198 -18.353 1.00 86.56 115 PRO A CA 1
ATOM 921 C C . PRO A 1 115 ? 4.787 -12.860 -19.104 1.00 86.56 115 PRO A C 1
ATOM 923 O O . PRO A 1 115 ? 4.777 -11.793 -18.478 1.00 86.56 115 PRO A O 1
ATOM 926 N N . PRO A 1 116 ? 4.772 -12.877 -20.450 1.00 83.69 116 PRO A N 1
ATOM 927 C CA . PRO A 1 116 ? 4.557 -11.666 -21.229 1.00 83.69 116 PRO A CA 1
ATOM 928 C C . PRO A 1 116 ? 3.286 -10.954 -20.755 1.00 83.69 116 PRO A C 1
ATOM 930 O O . PRO A 1 116 ? 2.202 -11.539 -20.730 1.00 83.69 116 PRO A O 1
ATOM 933 N N . SER A 1 117 ? 3.413 -9.691 -20.357 1.00 83.75 117 SER A N 1
ATOM 934 C CA . SER A 1 117 ? 2.290 -8.904 -19.856 1.00 83.75 117 SER A CA 1
ATOM 935 C C . SER A 1 117 ? 2.418 -7.440 -20.268 1.00 83.75 117 SER A C 1
ATOM 937 O O . SER A 1 117 ? 3.508 -6.952 -20.557 1.00 83.75 117 SER A O 1
ATOM 939 N N . ASN A 1 118 ? 1.294 -6.723 -20.258 1.00 82.38 118 ASN A N 1
ATOM 940 C CA . ASN A 1 118 ? 1.276 -5.269 -20.456 1.00 82.38 118 ASN A CA 1
ATOM 941 C C . ASN A 1 118 ? 1.652 -4.497 -19.180 1.00 82.38 118 ASN A C 1
ATOM 943 O O . ASN A 1 118 ? 1.642 -3.266 -19.175 1.00 82.38 118 ASN A O 1
ATOM 947 N N . LEU A 1 119 ? 1.940 -5.208 -18.088 1.00 85.38 119 LEU A N 1
ATOM 948 C CA . LEU A 1 119 ? 2.419 -4.623 -16.851 1.00 85.38 119 LEU A CA 1
ATOM 949 C C . LEU A 1 119 ? 3.939 -4.597 -16.867 1.00 85.38 119 LEU A C 1
ATOM 951 O O . LEU A 1 119 ? 4.612 -5.537 -17.284 1.00 85.38 119 LEU A O 1
ATOM 955 N N . HIS A 1 120 ? 4.488 -3.504 -16.364 1.00 89.56 120 HIS A N 1
ATOM 956 C CA . HIS A 1 120 ? 5.918 -3.421 -16.155 1.00 89.56 120 HIS A CA 1
ATOM 957 C C . HIS A 1 120 ? 6.326 -4.392 -15.045 1.00 89.56 120 HIS A C 1
ATOM 959 O O . HIS A 1 120 ? 5.707 -4.406 -13.980 1.00 89.56 120 HIS A O 1
ATOM 965 N N . VAL A 1 121 ? 7.415 -5.129 -15.249 1.00 93.44 121 VAL A N 1
ATOM 966 C CA . VAL A 1 121 ? 7.881 -6.161 -14.310 1.00 93.44 121 VAL A CA 1
ATOM 967 C C . VAL A 1 121 ? 8.079 -5.641 -12.881 1.00 93.44 121 VAL A C 1
ATOM 969 O O . VAL A 1 121 ? 7.702 -6.316 -11.937 1.00 93.44 121 VAL A O 1
ATOM 972 N N . LEU A 1 122 ? 8.567 -4.407 -12.698 1.00 94.12 122 LEU A N 1
ATOM 973 C CA . LEU A 1 122 ? 8.663 -3.775 -11.370 1.00 94.12 122 LEU A CA 1
ATOM 974 C C . LEU A 1 122 ? 7.316 -3.574 -10.654 1.00 94.12 122 LEU A C 1
ATOM 976 O O . LEU A 1 122 ? 7.287 -3.659 -9.430 1.00 94.12 122 LEU A O 1
ATOM 980 N N . ASP A 1 123 ? 6.227 -3.284 -11.378 1.00 91.81 123 ASP A N 1
ATOM 981 C CA . ASP A 1 123 ? 4.896 -3.155 -10.763 1.00 91.81 123 ASP A CA 1
ATOM 982 C C . ASP A 1 123 ? 4.381 -4.542 -10.348 1.00 91.81 123 ASP A C 1
ATOM 984 O O . ASP A 1 123 ? 3.867 -4.697 -9.243 1.00 91.81 123 ASP A O 1
ATOM 988 N N . LEU A 1 124 ? 4.580 -5.554 -11.203 1.00 91.88 124 LEU A N 1
ATOM 989 C CA . LEU A 1 124 ? 4.202 -6.941 -10.917 1.00 91.88 124 LEU A CA 1
ATOM 990 C C . LEU A 1 124 ? 4.992 -7.505 -9.727 1.00 91.88 124 LEU A C 1
ATOM 992 O O . LEU A 1 124 ? 4.421 -8.085 -8.811 1.00 91.88 124 LEU A O 1
ATOM 996 N N . PHE A 1 125 ? 6.302 -7.260 -9.700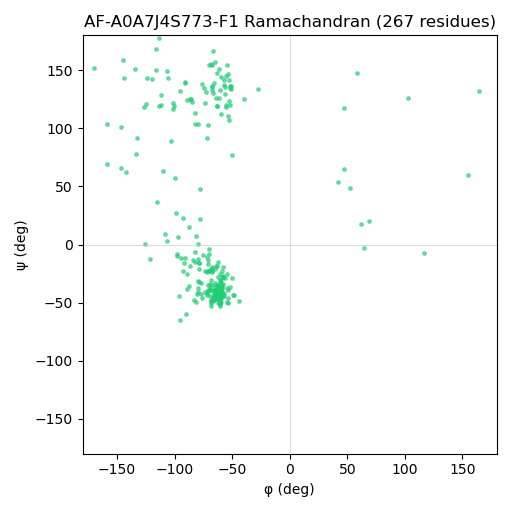 1.00 94.88 125 PHE A N 1
ATOM 997 C CA . PHE A 1 125 ? 7.172 -7.711 -8.622 1.00 94.88 125 PHE A CA 1
ATOM 998 C C . PHE A 1 125 ? 6.826 -7.046 -7.292 1.00 94.88 125 PHE A C 1
ATOM 1000 O O . PHE A 1 125 ? 6.760 -7.717 -6.271 1.00 94.88 125 PHE A O 1
ATOM 1007 N N . TYR A 1 126 ? 6.565 -5.733 -7.296 1.00 93.81 126 TYR A N 1
ATOM 1008 C CA . TYR A 1 126 ? 6.110 -5.030 -6.098 1.00 93.81 126 TYR A CA 1
ATOM 1009 C C . TYR A 1 126 ? 4.801 -5.617 -5.561 1.00 93.81 126 TYR A C 1
ATOM 1011 O O . TYR A 1 126 ? 4.653 -5.788 -4.353 1.00 93.81 126 TYR A O 1
ATOM 1019 N N . TRP A 1 127 ? 3.866 -5.946 -6.454 1.00 91.44 127 TRP A N 1
ATOM 1020 C CA . TRP A 1 127 ? 2.604 -6.560 -6.062 1.00 91.44 127 TRP A CA 1
ATOM 1021 C C . TRP A 1 127 ? 2.812 -7.903 -5.368 1.00 91.44 127 TRP A C 1
ATOM 1023 O O . TRP A 1 127 ? 2.277 -8.116 -4.287 1.00 91.44 127 TRP A O 1
ATOM 1033 N N . GLU A 1 128 ? 3.589 -8.799 -5.969 1.00 91.56 128 GLU A N 1
ATOM 1034 C CA . GLU A 1 128 ? 3.725 -10.166 -5.466 1.00 91.56 128 GLU A CA 1
ATOM 1035 C C . GLU A 1 128 ? 4.685 -10.264 -4.275 1.00 91.56 128 GLU A C 1
ATOM 1037 O O . GLU A 1 128 ? 4.400 -10.967 -3.308 1.00 91.56 128 GLU A O 1
ATOM 1042 N N . GLU A 1 129 ? 5.809 -9.544 -4.310 1.00 92.00 129 GLU A N 1
ATOM 1043 C CA . GLU A 1 129 ? 6.822 -9.607 -3.254 1.00 92.00 129 GLU A CA 1
ATOM 1044 C C . GLU A 1 129 ? 6.462 -8.734 -2.059 1.00 92.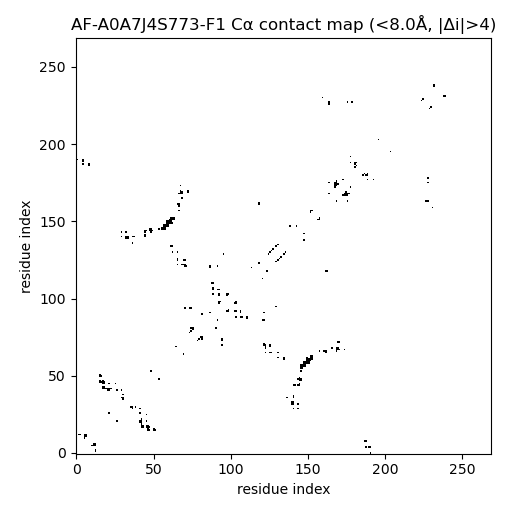00 129 GLU A C 1
ATOM 1046 O O . GLU A 1 129 ? 6.532 -9.201 -0.921 1.00 92.00 129 GLU A O 1
ATOM 1051 N N . ARG A 1 130 ? 6.108 -7.465 -2.299 1.00 89.50 130 ARG A N 1
ATOM 1052 C CA . ARG A 1 130 ? 5.948 -6.486 -1.224 1.00 89.50 130 ARG A CA 1
ATOM 1053 C C . ARG A 1 130 ? 4.529 -6.479 -0.699 1.00 89.50 130 ARG A C 1
ATOM 1055 O O . ARG A 1 130 ? 4.358 -6.724 0.488 1.00 89.50 130 ARG A O 1
ATOM 1062 N N . GLU A 1 131 ? 3.538 -6.197 -1.542 1.00 88.81 131 GLU A N 1
ATOM 1063 C CA . GLU A 1 131 ? 2.135 -6.120 -1.101 1.00 88.81 131 GLU A CA 1
ATOM 1064 C C . GLU A 1 131 ? 1.632 -7.516 -0.715 1.00 88.81 131 GLU A C 1
ATOM 1066 O O . GLU A 1 131 ? 1.164 -7.714 0.400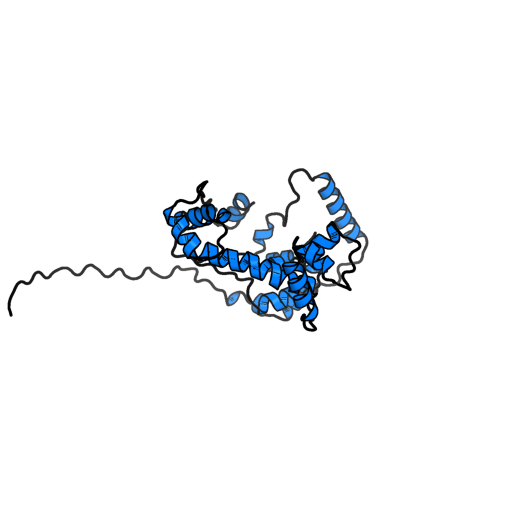 1.00 88.81 131 GLU A O 1
ATOM 1071 N N . GLY A 1 132 ? 1.851 -8.522 -1.565 1.00 87.62 132 GLY A N 1
ATOM 1072 C CA . GLY A 1 132 ? 1.441 -9.905 -1.317 1.00 87.62 132 GLY A CA 1
ATOM 1073 C C . GLY A 1 132 ? 2.038 -10.524 -0.051 1.00 87.62 132 GLY A C 1
ATOM 1074 O O . GLY A 1 132 ? 1.447 -11.441 0.507 1.00 87.62 132 GLY A O 1
ATOM 1075 N N . ASN A 1 133 ? 3.171 -10.013 0.437 1.00 87.19 133 ASN A N 1
ATOM 1076 C CA . ASN A 1 133 ? 3.748 -10.419 1.715 1.00 87.19 133 ASN A CA 1
ATOM 1077 C C . ASN A 1 133 ? 3.328 -9.474 2.847 1.00 87.19 133 ASN A C 1
ATOM 1079 O O . ASN A 1 133 ? 2.606 -9.876 3.751 1.00 87.19 133 ASN A O 1
ATOM 1083 N N . TRP A 1 134 ? 3.750 -8.208 2.799 1.00 86.12 134 TRP A N 1
ATOM 1084 C CA . TRP A 1 134 ? 3.562 -7.262 3.901 1.00 86.12 134 TRP A CA 1
ATOM 1085 C C . TRP A 1 134 ? 2.086 -6.975 4.187 1.00 86.12 134 TRP A C 1
ATOM 1087 O O . TRP A 1 134 ? 1.691 -6.931 5.348 1.00 86.12 134 TRP A O 1
ATOM 1097 N N . GLU A 1 135 ? 1.270 -6.800 3.151 1.00 87.75 135 GLU A N 1
ATOM 1098 C CA . GLU A 1 135 ? -0.144 -6.474 3.320 1.00 87.75 135 GLU A CA 1
ATOM 1099 C C . GLU A 1 135 ? -0.968 -7.696 3.713 1.00 87.75 135 GLU A C 1
ATOM 1101 O O . GLU A 1 135 ? -1.791 -7.604 4.618 1.00 87.75 135 GLU A O 1
ATOM 1106 N N . ALA A 1 136 ? -0.720 -8.851 3.087 1.00 87.19 136 ALA A N 1
ATOM 1107 C CA . ALA A 1 136 ? -1.404 -10.089 3.454 1.00 87.19 136 ALA A CA 1
ATOM 1108 C C . ALA A 1 136 ? -1.104 -10.482 4.909 1.00 87.19 136 ALA A C 1
ATOM 1110 O O . ALA A 1 136 ? -2.013 -10.862 5.646 1.00 87.19 136 ALA A O 1
ATOM 1111 N N . MET A 1 137 ? 0.155 -10.328 5.337 1.00 88.69 137 MET A N 1
ATOM 1112 C CA . MET A 1 137 ? 0.546 -10.536 6.729 1.00 88.69 137 MET A CA 1
ATOM 1113 C C . MET A 1 137 ? -0.120 -9.524 7.661 1.00 88.69 137 MET A C 1
ATOM 1115 O O . MET A 1 137 ? -0.703 -9.932 8.661 1.00 88.69 137 MET A O 1
ATOM 1119 N N . GLY A 1 138 ? -0.110 -8.234 7.309 1.00 88.19 138 GLY A N 1
ATOM 1120 C CA . GLY A 1 138 ? -0.772 -7.197 8.102 1.00 88.19 138 GLY A CA 1
ATOM 1121 C C . GLY A 1 138 ? -2.279 -7.431 8.249 1.00 88.19 138 GLY A C 1
ATOM 1122 O O . GLY A 1 138 ? -2.814 -7.301 9.343 1.00 88.19 138 GLY A O 1
ATOM 1123 N N . LEU A 1 139 ? -2.969 -7.849 7.185 1.00 90.31 139 LEU A N 1
ATOM 1124 C CA . LEU A 1 139 ? -4.385 -8.221 7.256 1.00 90.31 139 LEU A CA 1
ATOM 1125 C C . LEU A 1 139 ? -4.616 -9.390 8.215 1.00 90.31 139 LEU A C 1
ATOM 1127 O O . LEU A 1 139 ? -5.478 -9.286 9.079 1.00 90.31 139 LEU A O 1
ATOM 1131 N N . ALA A 1 140 ? -3.829 -10.463 8.107 1.00 91.44 140 ALA A N 1
ATOM 1132 C CA . ALA A 1 140 ? -3.962 -11.628 8.982 1.00 91.44 140 ALA A CA 1
ATOM 1133 C C . ALA A 1 140 ? -3.687 -11.292 10.460 1.00 91.44 140 ALA A C 1
ATOM 1135 O O . ALA A 1 140 ? -4.325 -11.831 11.361 1.00 91.44 140 ALA A O 1
ATOM 1136 N N . GLU A 1 141 ? -2.740 -10.393 10.724 1.00 92.50 141 GLU A N 1
ATOM 1137 C CA . GLU A 1 141 ? -2.400 -9.949 12.078 1.00 92.50 141 GLU A CA 1
ATOM 1138 C C . GLU A 1 141 ? -3.493 -9.072 12.698 1.00 92.50 141 GLU A C 1
ATOM 1140 O O . GLU A 1 141 ? -3.786 -9.212 13.886 1.00 92.50 141 GLU A O 1
ATOM 1145 N N . TRP A 1 142 ? -4.114 -8.195 11.901 1.00 92.94 142 TRP A N 1
ATOM 1146 C CA . TRP A 1 142 ? -5.201 -7.316 12.344 1.00 92.94 142 TRP A CA 1
ATOM 1147 C C . TRP A 1 142 ? -6.577 -7.981 12.355 1.00 92.94 142 TRP A C 1
ATOM 1149 O O . TRP A 1 142 ? -7.474 -7.449 13.005 1.00 92.94 142 TRP A O 1
ATOM 1159 N N . ASP A 1 143 ? -6.739 -9.137 11.708 1.00 92.06 143 ASP A N 1
ATOM 1160 C CA . ASP A 1 143 ? -7.992 -9.908 11.707 1.00 92.06 143 ASP A CA 1
ATOM 1161 C C . ASP A 1 143 ? -8.440 -10.285 13.130 1.00 92.06 143 ASP A C 1
ATOM 1163 O O . ASP A 1 143 ? -9.629 -10.368 13.422 1.00 92.06 143 ASP A O 1
ATOM 1167 N N . LEU A 1 144 ? -7.485 -10.406 14.062 1.00 91.88 144 LEU A N 1
ATOM 1168 C CA . LEU A 1 144 ? -7.777 -10.594 15.484 1.00 91.88 144 LEU A CA 1
ATOM 1169 C C . LEU A 1 144 ? -8.484 -9.382 16.117 1.00 91.88 144 LEU A C 1
ATOM 1171 O O . LEU A 1 144 ? -9.265 -9.548 17.051 1.00 91.88 144 LEU A O 1
ATOM 1175 N N . ALA A 1 145 ? -8.171 -8.169 15.658 1.00 92.50 145 ALA A N 1
ATOM 1176 C CA . ALA A 1 145 ? -8.687 -6.934 16.238 1.00 92.50 145 ALA A CA 1
ATOM 1177 C C . ALA A 1 145 ? -10.034 -6.513 15.645 1.00 92.50 145 ALA A C 1
ATOM 1179 O O . ALA A 1 145 ? -10.859 -5.936 16.359 1.00 92.50 145 ALA A O 1
ATOM 1180 N N . ARG A 1 146 ? -10.225 -6.751 14.340 1.00 89.94 146 ARG A N 1
ATOM 1181 C CA . ARG A 1 146 ? -11.399 -6.306 13.583 1.00 89.94 146 ARG A CA 1
ATOM 1182 C C . ARG A 1 146 ? -11.472 -6.912 12.189 1.00 89.94 146 ARG A C 1
ATOM 1184 O O . ARG A 1 146 ? -10.465 -7.080 11.502 1.00 89.94 146 ARG A O 1
ATOM 1191 N N . GLU A 1 147 ? -12.699 -7.035 11.703 1.00 92.06 147 GLU A N 1
ATOM 1192 C CA . GLU A 1 147 ? -12.957 -7.299 10.293 1.00 92.06 147 GLU A CA 1
ATOM 1193 C C . GLU A 1 147 ? -12.543 -6.092 9.434 1.00 92.06 147 GLU A C 1
ATOM 1195 O O . GLU A 1 147 ? -12.863 -4.935 9.737 1.00 92.06 147 GLU A O 1
ATOM 1200 N N . SER A 1 148 ? -11.809 -6.356 8.352 1.00 92.12 148 SER A N 1
ATOM 1201 C CA . SER A 1 148 ? -11.268 -5.323 7.466 1.00 92.12 148 SER A CA 1
ATOM 1202 C C . SER A 1 148 ? -11.714 -5.525 6.018 1.00 92.12 148 SER A C 1
ATOM 1204 O O . SER A 1 148 ? -11.787 -6.641 5.516 1.00 92.12 148 SER A O 1
ATOM 1206 N N . PHE A 1 149 ? -11.965 -4.420 5.317 1.00 92.44 149 PHE A N 1
ATOM 1207 C CA . PHE A 1 149 ? -12.335 -4.394 3.907 1.00 92.44 149 PHE A CA 1
ATOM 1208 C C . PHE A 1 149 ? -11.379 -3.498 3.114 1.00 92.44 149 PHE A C 1
ATOM 1210 O O . PHE A 1 149 ? -11.258 -2.301 3.383 1.00 92.44 149 PHE A O 1
ATOM 1217 N N . ALA A 1 150 ? -10.713 -4.083 2.117 1.00 92.06 150 ALA A N 1
ATOM 1218 C CA . ALA A 1 150 ? -9.745 -3.416 1.249 1.00 92.06 150 ALA A CA 1
ATOM 1219 C C . ALA A 1 150 ? -10.366 -3.106 -0.130 1.00 92.06 150 ALA A C 1
ATOM 1221 O O . ALA A 1 150 ? -10.248 -3.925 -1.046 1.00 92.06 150 ALA A O 1
ATOM 1222 N N . PRO A 1 151 ? -11.022 -1.944 -0.332 1.00 90.81 151 PRO A N 1
ATOM 1223 C CA . PRO A 1 151 ? -11.734 -1.637 -1.577 1.00 90.81 151 PRO A CA 1
ATOM 1224 C C . PRO A 1 151 ? -10.837 -1.628 -2.821 1.00 90.81 151 PRO A C 1
ATOM 1226 O O . PRO A 1 151 ? -11.306 -1.948 -3.914 1.00 90.81 151 PRO A O 1
ATOM 1229 N N . PHE A 1 152 ? -9.554 -1.273 -2.683 1.00 91.00 152 PHE A N 1
ATOM 1230 C CA . PHE A 1 152 ? -8.641 -1.253 -3.827 1.00 91.00 152 PHE A CA 1
ATOM 1231 C C . PHE A 1 152 ? -8.129 -2.641 -4.211 1.00 91.00 152 PHE A C 1
ATOM 1233 O O . PHE A 1 152 ? -7.691 -2.801 -5.349 1.00 91.00 152 PHE A O 1
ATOM 1240 N N . ASN A 1 153 ? -8.262 -3.659 -3.350 1.00 90.69 153 ASN A N 1
ATOM 1241 C CA . ASN A 1 153 ? -7.966 -5.054 -3.691 1.00 90.69 153 ASN A CA 1
ATOM 1242 C C . ASN A 1 153 ? -9.101 -5.687 -4.524 1.00 90.69 153 ASN A C 1
ATOM 1244 O O . ASN A 1 153 ? -9.613 -6.772 -4.258 1.00 90.69 153 ASN A O 1
ATOM 1248 N N . CYS A 1 154 ? -9.532 -4.960 -5.549 1.00 91.38 154 CYS A N 1
ATOM 1249 C CA . CYS A 1 154 ? -10.542 -5.366 -6.503 1.00 91.38 154 CYS A CA 1
ATOM 1250 C C . CYS A 1 154 ? -9.863 -5.522 -7.858 1.00 91.38 154 CYS A C 1
ATOM 1252 O O . CYS A 1 154 ? -9.359 -4.549 -8.420 1.00 91.38 154 CYS A O 1
ATOM 1254 N N . ARG A 1 155 ? -9.889 -6.734 -8.426 1.00 88.69 155 ARG A N 1
ATOM 1255 C CA . ARG A 1 155 ? -9.258 -7.029 -9.724 1.00 88.69 155 ARG A CA 1
ATOM 1256 C C . ARG A 1 155 ? -9.650 -6.019 -10.802 1.00 88.69 155 ARG A C 1
ATOM 1258 O O . ARG A 1 155 ? -8.794 -5.569 -11.555 1.00 88.69 155 ARG A O 1
ATOM 1265 N N . GLN A 1 156 ? -10.931 -5.656 -10.875 1.00 88.00 156 GLN A N 1
ATOM 1266 C CA . GLN A 1 156 ? -11.418 -4.701 -11.870 1.00 88.00 156 GLN A CA 1
ATOM 1267 C C . GLN A 1 156 ? -10.804 -3.311 -11.672 1.00 88.00 156 GLN A C 1
ATOM 1269 O O . GLN A 1 156 ? -10.399 -2.675 -12.645 1.00 88.00 156 GLN A O 1
ATOM 1274 N N . PHE A 1 157 ? -10.718 -2.849 -10.423 1.00 89.81 157 PHE A N 1
ATOM 1275 C CA . PHE A 1 157 ? -10.089 -1.576 -10.100 1.00 89.81 157 PHE A CA 1
ATOM 1276 C C . PHE A 1 157 ? -8.586 -1.611 -10.398 1.00 89.81 157 PHE A C 1
ATOM 1278 O O . PHE A 1 157 ? -8.091 -0.728 -11.092 1.00 89.81 157 PHE A O 1
ATOM 1285 N N . LEU A 1 158 ? -7.880 -2.658 -9.961 1.00 88.25 158 LEU A N 1
ATOM 1286 C CA . LEU A 1 158 ? -6.439 -2.815 -10.165 1.00 88.25 158 LEU A CA 1
ATOM 1287 C C . LEU A 1 158 ? -6.067 -2.862 -11.648 1.00 88.25 158 LEU A C 1
ATOM 1289 O O . LEU A 1 158 ? -5.173 -2.135 -12.071 1.00 88.25 158 LEU A O 1
ATOM 1293 N N . VAL A 1 159 ? -6.780 -3.646 -12.464 1.00 86.38 159 VAL A N 1
ATOM 1294 C CA . VAL A 1 159 ? -6.546 -3.709 -13.919 1.00 86.38 159 VAL A CA 1
ATOM 1295 C C . VAL A 1 159 ? -6.718 -2.330 -14.560 1.00 86.38 159 VAL A C 1
ATOM 1297 O O . VAL A 1 159 ? -5.892 -1.920 -15.380 1.00 86.38 159 VAL A O 1
ATOM 1300 N N . ASN A 1 160 ? -7.752 -1.587 -14.161 1.00 87.75 160 ASN A N 1
ATOM 1301 C CA . ASN A 1 160 ? -8.005 -0.248 -14.686 1.00 87.75 160 ASN A CA 1
ATOM 1302 C C . ASN A 1 160 ? -6.929 0.747 -14.238 1.00 87.75 160 ASN A C 1
ATOM 1304 O O . ASN A 1 160 ? -6.380 1.465 -15.072 1.00 87.75 160 ASN A O 1
ATOM 1308 N N . ALA A 1 161 ? -6.598 0.765 -12.945 1.00 89.38 161 ALA A N 1
ATOM 1309 C CA . ALA A 1 161 ? -5.594 1.655 -12.377 1.00 89.38 161 ALA A CA 1
ATOM 1310 C C . ALA A 1 161 ? -4.208 1.391 -12.981 1.00 89.38 161 ALA A C 1
ATOM 1312 O O . ALA A 1 161 ? -3.526 2.327 -13.383 1.00 89.38 161 ALA A O 1
ATOM 1313 N N . LEU A 1 162 ? -3.805 0.127 -13.131 1.00 87.62 162 LEU A N 1
ATOM 1314 C CA . LEU A 1 162 ? -2.509 -0.241 -13.708 1.00 87.62 162 LEU A CA 1
ATOM 1315 C C . LEU A 1 162 ? -2.405 0.036 -15.213 1.00 87.62 162 LEU A C 1
ATOM 1317 O O . LEU A 1 162 ? -1.299 0.237 -15.714 1.00 87.62 162 LEU A O 1
ATOM 1321 N N . SER A 1 163 ? -3.535 0.109 -15.921 1.00 86.44 163 SER A N 1
ATOM 1322 C CA . SER A 1 163 ? -3.579 0.492 -17.340 1.00 86.44 163 SER A CA 1
ATOM 1323 C C . SER A 1 163 ? -3.308 1.985 -17.574 1.00 86.44 163 SER A C 1
ATOM 1325 O O . SER A 1 163 ? -3.122 2.413 -18.716 1.00 86.44 163 SER A O 1
ATOM 1327 N N . ILE A 1 164 ? -3.293 2.802 -16.516 1.00 88.38 164 ILE A N 1
ATOM 1328 C CA . ILE A 1 164 ? -3.000 4.233 -16.610 1.00 88.38 164 ILE A CA 1
ATOM 1329 C C . ILE A 1 164 ? -1.493 4.429 -16.844 1.00 88.38 164 ILE A C 1
ATOM 1331 O O . ILE A 1 164 ? -0.678 3.807 -16.147 1.00 88.38 164 ILE A O 1
ATOM 1335 N N . PRO A 1 165 ? -1.089 5.312 -17.782 1.00 86.81 165 PRO A N 1
ATOM 1336 C CA . PRO A 1 165 ? 0.318 5.602 -18.027 1.00 86.81 165 PRO A CA 1
ATOM 1337 C C . PRO A 1 165 ? 1.066 5.958 -16.740 1.00 86.81 165 PRO A C 1
ATOM 1339 O O . PRO A 1 165 ? 0.587 6.754 -15.935 1.00 86.81 165 PRO A O 1
ATOM 1342 N N . GLU A 1 166 ? 2.274 5.417 -16.566 1.00 86.06 166 GLU A N 1
ATOM 1343 C CA . GLU A 1 166 ? 3.098 5.634 -15.365 1.00 86.06 166 GLU A CA 1
ATOM 1344 C C . GLU A 1 166 ? 3.201 7.116 -14.977 1.00 86.06 166 GLU A C 1
ATOM 1346 O O . GLU A 1 166 ? 3.102 7.459 -13.800 1.00 86.06 166 GLU A O 1
ATOM 1351 N N . LYS A 1 167 ? 3.406 8.002 -15.959 1.00 84.94 167 LYS A N 1
ATOM 1352 C CA . LYS A 1 167 ? 3.568 9.446 -15.730 1.00 84.94 167 LYS A CA 1
ATOM 1353 C C . LYS A 1 167 ? 2.388 10.080 -14.983 1.00 84.94 167 LYS A C 1
ATOM 1355 O O . LYS A 1 167 ? 2.592 11.040 -14.251 1.00 84.94 167 LYS A O 1
ATOM 1360 N N . ASP A 1 168 ? 1.189 9.518 -15.134 1.00 87.75 168 ASP A N 1
ATOM 1361 C CA . ASP A 1 168 ? -0.040 10.015 -14.516 1.00 87.75 168 ASP A CA 1
ATOM 1362 C C . ASP A 1 168 ? -0.287 9.352 -13.145 1.00 87.75 168 ASP A C 1
ATOM 1364 O O . ASP A 1 168 ? -1.121 9.804 -12.364 1.00 87.75 168 ASP A O 1
ATOM 1368 N N . ARG A 1 169 ? 0.470 8.298 -12.823 1.00 88.12 169 ARG A N 1
ATOM 1369 C CA . ARG A 1 169 ? 0.400 7.523 -11.577 1.00 88.12 169 ARG A CA 1
ATOM 1370 C C . ARG A 1 169 ? 1.439 7.927 -10.532 1.00 88.12 169 ARG A C 1
ATOM 1372 O O . ARG A 1 169 ? 1.381 7.447 -9.406 1.00 88.12 169 ARG A O 1
ATOM 1379 N N . LYS A 1 170 ? 2.400 8.786 -10.880 1.00 82.75 170 LYS A N 1
ATOM 1380 C CA . LYS A 1 170 ? 3.598 9.028 -10.064 1.00 82.75 170 LYS A CA 1
ATOM 1381 C C . LYS A 1 170 ? 3.734 10.444 -9.512 1.00 82.75 170 LYS A C 1
ATOM 1383 O O . LYS A 1 170 ? 3.054 11.381 -9.932 1.00 82.75 170 LYS A O 1
ATOM 1388 N N . ARG A 1 171 ? 4.679 10.589 -8.576 1.00 78.50 171 ARG A N 1
ATOM 1389 C CA . ARG A 1 171 ? 5.159 11.882 -8.060 1.00 78.50 171 ARG A CA 1
ATOM 1390 C C . ARG A 1 171 ? 5.644 12.802 -9.188 1.00 78.50 171 ARG A C 1
ATOM 1392 O O . ARG A 1 171 ? 6.144 12.305 -10.193 1.00 78.50 171 ARG A O 1
ATOM 1399 N N . PRO A 1 172 ? 5.616 14.129 -8.981 1.00 72.62 172 PRO A N 1
ATOM 1400 C CA . PRO A 1 172 ? 5.174 14.814 -7.761 1.00 72.62 172 PRO A CA 1
ATOM 1401 C C . PRO A 1 172 ? 3.667 15.079 -7.706 1.00 72.62 172 PRO A C 1
ATOM 1403 O O . PRO A 1 172 ? 3.153 15.308 -6.620 1.00 72.62 172 PRO A O 1
ATOM 1406 N N . LEU A 1 173 ? 2.976 15.032 -8.847 1.00 74.12 173 LEU A N 1
ATOM 1407 C CA . LEU A 1 173 ? 1.603 15.528 -8.966 1.00 74.12 173 LEU A CA 1
ATOM 1408 C C . LEU A 1 173 ? 0.531 14.458 -8.740 1.00 74.12 173 LEU A C 1
ATOM 1410 O O . LEU A 1 173 ? -0.594 14.805 -8.416 1.00 74.12 173 LEU A O 1
ATOM 1414 N N . TYR A 1 174 ? 0.856 13.172 -8.920 1.00 84.56 174 TYR A N 1
ATOM 1415 C CA . TYR A 1 174 ? -0.117 12.073 -8.888 1.00 84.56 174 TYR A CA 1
ATOM 1416 C C . TYR A 1 174 ? -1.447 12.372 -9.624 1.00 84.56 174 TYR A C 1
ATOM 1418 O O . TYR A 1 174 ? -2.514 12.194 -9.027 1.00 84.56 174 TYR A O 1
ATOM 1426 N N . PRO A 1 175 ? -1.427 12.786 -10.913 1.00 88.81 175 PRO A N 1
ATOM 1427 C CA . PRO A 1 175 ? -2.630 13.251 -11.614 1.00 88.81 175 PRO A CA 1
ATOM 1428 C C . PRO A 1 175 ? -3.828 12.295 -11.551 1.00 88.81 175 PRO A C 1
ATOM 1430 O O . PRO A 1 175 ? -4.971 12.739 -11.447 1.00 88.81 175 PRO A O 1
ATOM 1433 N N . PHE A 1 176 ? -3.581 10.982 -11.589 1.00 89.19 176 PHE A N 1
ATOM 1434 C CA . PHE A 1 176 ? -4.611 9.960 -11.422 1.00 89.19 176 PHE A CA 1
ATOM 1435 C C . PHE A 1 176 ? -5.325 10.067 -10.070 1.00 89.19 176 PHE A C 1
ATOM 1437 O O . PHE A 1 176 ? -6.552 10.096 -10.035 1.00 89.19 176 PHE A O 1
ATOM 1444 N N . HIS A 1 177 ? -4.570 10.158 -8.974 1.00 88.81 177 HIS A N 1
ATOM 1445 C CA . HIS A 1 177 ? -5.125 10.191 -7.623 1.00 88.81 177 HIS A CA 1
ATOM 1446 C C . HIS A 1 177 ? -5.917 11.479 -7.403 1.00 88.81 177 HIS A C 1
ATOM 1448 O O . HIS A 1 177 ? -7.044 11.429 -6.919 1.00 88.81 177 HIS A O 1
ATOM 1454 N N . GLU A 1 178 ? -5.362 12.623 -7.814 1.00 89.75 178 GLU A N 1
ATOM 1455 C CA . GLU A 1 178 ? -6.061 13.908 -7.735 1.00 89.75 178 GLU A CA 1
ATOM 1456 C C . GLU A 1 178 ? -7.367 13.881 -8.537 1.00 89.75 178 GLU A C 1
ATOM 1458 O O . GLU A 1 178 ? -8.409 14.298 -8.036 1.00 89.75 178 GLU A O 1
ATOM 1463 N N . SER A 1 179 ? -7.334 13.340 -9.759 1.00 90.69 179 SER A N 1
ATOM 1464 C CA . SER A 1 179 ? -8.530 13.219 -10.600 1.00 90.69 179 SER A CA 1
ATOM 1465 C C . SER A 1 179 ? -9.579 12.302 -9.972 1.00 90.69 179 SER A C 1
ATOM 1467 O O . SER A 1 179 ? -10.763 12.624 -10.007 1.00 90.69 179 SER A O 1
ATOM 1469 N N . LEU A 1 180 ? -9.154 11.183 -9.378 1.00 90.00 180 LEU A N 1
ATOM 1470 C CA . LEU A 1 180 ? -10.042 10.253 -8.688 1.00 90.00 180 LEU A CA 1
ATOM 1471 C C . LEU A 1 180 ? -10.712 10.919 -7.480 1.00 90.00 180 LEU A C 1
ATOM 1473 O O . LEU A 1 180 ? -11.928 10.846 -7.347 1.00 90.00 180 LEU A O 1
ATOM 1477 N N . MET A 1 181 ? -9.945 11.627 -6.647 1.00 91.56 181 MET A N 1
ATOM 1478 C CA . MET A 1 181 ? -10.476 12.360 -5.491 1.00 91.56 181 MET A CA 1
ATOM 1479 C C . MET A 1 181 ? -11.406 13.498 -5.906 1.00 91.56 181 MET A C 1
ATOM 1481 O O . MET A 1 181 ? -12.485 13.631 -5.344 1.00 91.56 181 MET A O 1
ATOM 1485 N N . ARG A 1 182 ? -11.046 14.278 -6.932 1.00 92.69 182 ARG A N 1
ATOM 1486 C CA . ARG A 1 182 ? -11.891 15.362 -7.457 1.00 92.69 182 ARG A CA 1
ATOM 1487 C C . ARG A 1 182 ? -13.239 14.853 -7.965 1.00 92.69 182 ARG A C 1
ATOM 1489 O O . ARG A 1 182 ? -14.229 15.567 -7.869 1.00 92.69 182 ARG A O 1
ATOM 1496 N N . HIS A 1 183 ? -13.250 13.649 -8.528 1.00 90.75 183 HIS A N 1
ATOM 1497 C CA . HIS A 1 183 ? -14.453 13.014 -9.053 1.00 90.75 183 HIS A CA 1
ATOM 1498 C C . HIS A 1 183 ? -15.299 12.355 -7.958 1.00 90.75 183 HIS A C 1
ATOM 1500 O O . HIS A 1 183 ? -16.517 12.475 -7.978 1.00 90.75 183 HIS A O 1
ATOM 1506 N N . MET A 1 184 ? -14.666 11.656 -7.012 1.00 91.44 184 MET A N 1
ATOM 1507 C CA . MET A 1 184 ? -15.378 10.857 -6.011 1.00 91.44 184 MET A CA 1
ATOM 1508 C C . MET A 1 184 ? -15.737 11.627 -4.741 1.00 91.44 184 MET A C 1
ATOM 1510 O O . MET A 1 184 ? -16.784 11.366 -4.160 1.00 91.44 184 MET A O 1
ATOM 1514 N N . TRP A 1 185 ? -14.857 12.514 -4.275 1.00 93.62 185 TRP A N 1
ATOM 1515 C CA . TRP A 1 185 ? -15.013 13.210 -2.999 1.00 93.62 185 TRP A CA 1
ATOM 1516 C C . TRP A 1 185 ? -14.184 14.509 -2.971 1.00 93.62 185 TRP A C 1
ATOM 1518 O O . TRP A 1 185 ? -13.168 14.584 -2.280 1.00 93.62 185 TRP A O 1
ATOM 1528 N N . PRO A 1 186 ? -14.552 15.536 -3.755 1.00 94.25 186 PRO A N 1
ATOM 1529 C CA . PRO A 1 186 ? -13.722 16.724 -3.964 1.00 94.25 186 PRO A CA 1
ATOM 1530 C C . PRO A 1 186 ? -13.355 17.475 -2.676 1.00 94.25 186 PRO A C 1
ATOM 1532 O O . PRO A 1 186 ? -12.293 18.091 -2.616 1.00 94.25 186 PRO A O 1
ATOM 1535 N N . GLU A 1 187 ? -14.180 17.397 -1.635 1.00 93.94 187 GLU A N 1
ATOM 1536 C CA . GLU A 1 187 ? -13.955 18.009 -0.325 1.00 93.94 187 GLU A CA 1
ATOM 1537 C C . GLU A 1 187 ? -12.678 17.495 0.360 1.00 93.94 187 GLU A C 1
ATOM 1539 O O . GLU A 1 187 ? -12.062 18.236 1.134 1.00 93.94 187 GLU A O 1
ATOM 1544 N N . VAL A 1 188 ? -12.208 16.276 0.041 1.00 92.69 188 VAL A N 1
ATOM 1545 C CA . VAL A 1 188 ? -10.935 15.763 0.589 1.00 92.69 188 VAL A CA 1
ATOM 1546 C C . VAL A 1 188 ? -9.717 16.532 0.080 1.00 92.69 188 VAL A C 1
ATOM 1548 O O . VAL A 1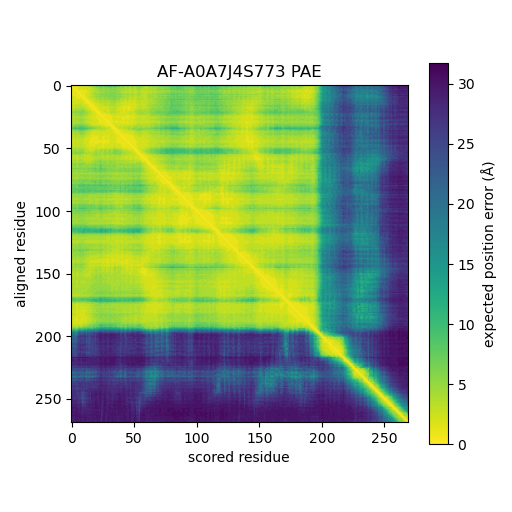 188 ? -8.666 16.510 0.714 1.00 92.69 188 VAL A O 1
ATOM 1551 N N . LEU A 1 189 ? -9.864 17.261 -1.032 1.00 91.19 189 LEU A N 1
ATOM 1552 C CA . LEU A 1 189 ? -8.827 18.126 -1.602 1.00 91.19 189 LEU A CA 1
ATOM 1553 C C . LEU A 1 189 ? -8.739 19.498 -0.910 1.00 91.19 189 LEU A C 1
ATOM 1555 O O . LEU A 1 189 ? -8.003 20.369 -1.371 1.00 91.19 189 LEU A O 1
ATOM 1559 N N . SER A 1 190 ? -9.474 19.703 0.189 1.00 91.50 190 SER A N 1
ATOM 1560 C CA . SER A 1 190 ? -9.291 20.859 1.079 1.00 91.50 190 SER A CA 1
ATOM 1561 C C . SER A 1 190 ? -7.952 20.830 1.829 1.00 91.50 190 SER A C 1
ATOM 1563 O O . SER A 1 190 ? -7.462 21.878 2.250 1.00 91.50 190 SER A O 1
ATOM 1565 N N . GLU A 1 191 ? -7.327 19.656 1.952 1.00 89.00 191 GLU A N 1
ATOM 1566 C CA . GLU A 1 191 ? -5.958 19.491 2.440 1.00 89.00 191 GLU A CA 1
ATOM 1567 C C . GLU A 1 191 ? -4.999 19.143 1.284 1.00 89.00 191 GLU A C 1
ATOM 1569 O O . GLU A 1 191 ? -5.394 18.491 0.312 1.00 89.00 191 GLU A O 1
ATOM 1574 N N . PRO A 1 192 ? -3.717 19.548 1.363 1.00 83.19 192 PRO A N 1
ATOM 1575 C CA . PRO A 1 192 ? -2.739 19.255 0.322 1.00 83.19 192 PRO A CA 1
ATOM 1576 C C . PRO A 1 192 ? -2.454 17.752 0.206 1.00 83.19 192 PRO A C 1
ATOM 1578 O O . PRO A 1 192 ? -2.249 17.057 1.202 1.00 83.19 192 PRO A O 1
ATOM 1581 N N . LEU A 1 193 ? -2.340 17.265 -1.031 1.00 79.44 193 LEU A N 1
ATOM 1582 C CA . LEU A 1 193 ? -1.883 15.905 -1.311 1.00 79.44 193 LEU A CA 1
ATOM 1583 C C . LEU A 1 193 ? -0.379 15.792 -1.069 1.00 79.44 193 LEU A C 1
ATOM 1585 O O . LEU A 1 193 ? 0.401 16.482 -1.724 1.00 79.44 193 LEU A O 1
ATOM 1589 N N . ASN A 1 194 ? 0.023 14.884 -0.174 1.00 73.75 194 ASN A N 1
ATOM 1590 C CA . ASN A 1 194 ? 1.424 14.645 0.190 1.00 73.75 194 ASN A CA 1
ATOM 1591 C C . ASN A 1 194 ? 2.183 15.957 0.470 1.00 73.75 194 ASN A C 1
ATOM 1593 O O . ASN A 1 194 ? 3.093 16.302 -0.299 1.00 73.75 194 ASN A O 1
ATOM 1597 N N . PRO A 1 195 ? 1.806 16.702 1.531 1.00 69.88 195 PRO A N 1
ATOM 1598 C CA . PRO A 1 195 ? 2.454 17.962 1.846 1.00 69.88 195 PRO A CA 1
ATOM 1599 C C . PRO A 1 195 ? 3.969 17.755 1.986 1.00 69.88 195 PRO A C 1
ATOM 1601 O O . PRO A 1 195 ? 4.415 16.697 2.436 1.00 69.88 195 PRO A O 1
ATOM 1604 N N . PRO A 1 196 ? 4.775 18.736 1.565 1.00 59.72 196 PRO A N 1
ATOM 1605 C CA . PRO A 1 196 ? 6.208 18.702 1.810 1.00 59.72 196 PRO A CA 1
ATOM 1606 C C . PRO A 1 196 ? 6.469 18.646 3.320 1.00 59.72 196 PRO A C 1
ATOM 1608 O O . PRO A 1 196 ? 5.739 19.277 4.083 1.00 59.72 196 PRO A O 1
ATOM 1611 N N . ASP A 1 197 ? 7.512 17.923 3.734 1.00 52.91 197 ASP A N 1
ATOM 1612 C CA . ASP A 1 197 ? 7.938 17.896 5.135 1.00 52.91 197 ASP A CA 1
ATOM 1613 C C . ASP A 1 197 ? 8.113 19.337 5.653 1.00 52.91 197 ASP A C 1
ATOM 1615 O O . ASP A 1 197 ? 8.678 20.197 4.957 1.00 52.91 197 ASP A O 1
ATOM 1619 N N . GLU A 1 198 ? 7.600 19.615 6.855 1.00 45.34 198 GLU A N 1
ATOM 1620 C CA . GLU A 1 198 ? 7.75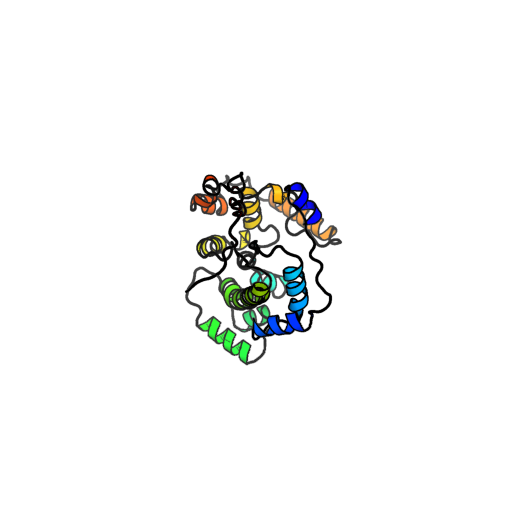0 20.923 7.494 1.00 45.34 198 GLU A CA 1
ATOM 1621 C C . GLU A 1 198 ? 9.249 21.273 7.578 1.00 45.34 198 GLU A C 1
ATOM 1623 O O . GLU A 1 198 ? 10.042 20.538 8.161 1.00 45.34 198 GLU A O 1
ATOM 1628 N N . GLY A 1 199 ? 9.651 22.367 6.917 1.00 49.94 199 GLY A N 1
ATOM 1629 C CA . GLY A 1 199 ? 11.054 22.793 6.788 1.00 49.94 199 GLY A CA 1
ATOM 1630 C C . GLY A 1 199 ? 11.618 22.818 5.358 1.00 49.94 199 GLY A C 1
ATOM 1631 O O . GLY A 1 199 ? 12.700 23.356 5.136 1.00 49.94 199 GLY A O 1
ATOM 1632 N N . ALA A 1 200 ? 10.891 22.325 4.350 1.00 48.62 200 ALA A N 1
ATOM 1633 C CA . ALA A 1 200 ? 11.376 22.251 2.963 1.00 48.62 200 ALA A CA 1
ATOM 1634 C C . ALA A 1 200 ? 11.007 23.465 2.067 1.00 48.62 200 ALA A C 1
ATOM 1636 O O . ALA A 1 200 ? 10.971 23.338 0.838 1.00 48.62 200 ALA A O 1
ATOM 1637 N N . GLY A 1 201 ? 10.727 24.641 2.647 1.00 48.12 201 GLY A N 1
ATOM 1638 C CA . GLY A 1 201 ? 10.071 25.782 1.977 1.00 48.12 201 GLY A CA 1
ATOM 1639 C C . GLY A 1 201 ? 10.715 26.258 0.665 1.00 48.12 201 GLY A C 1
ATOM 1640 O O . GLY A 1 201 ? 10.011 26.516 -0.310 1.00 48.12 201 GLY A O 1
ATOM 1641 N N . LEU A 1 202 ? 12.049 26.281 0.584 1.00 50.88 202 LEU A N 1
ATOM 1642 C CA . LEU A 1 202 ? 12.759 26.685 -0.636 1.00 50.88 202 LEU A CA 1
ATOM 1643 C C . LEU A 1 202 ? 12.570 25.669 -1.774 1.00 50.88 202 LEU A C 1
ATOM 1645 O O . LEU A 1 202 ? 12.354 26.034 -2.926 1.00 50.88 202 LEU A O 1
ATOM 1649 N N . SER A 1 203 ? 12.585 24.376 -1.445 1.00 51.44 203 SER A N 1
ATOM 1650 C CA . SER A 1 203 ? 12.411 23.307 -2.433 1.00 51.44 203 SER A CA 1
ATOM 1651 C C . SER A 1 203 ? 10.968 23.183 -2.931 1.00 51.44 203 SER A C 1
ATOM 1653 O O . SER A 1 203 ? 10.744 22.696 -4.036 1.00 51.44 203 SER A O 1
ATOM 1655 N N . VAL A 1 204 ? 9.996 23.662 -2.153 1.00 51.91 204 VAL A N 1
ATOM 1656 C CA . VAL A 1 204 ? 8.587 23.774 -2.555 1.00 51.91 204 VAL A CA 1
ATOM 1657 C C . VAL A 1 204 ? 8.399 24.967 -3.482 1.00 51.91 204 VAL A C 1
ATOM 1659 O O . VAL A 1 204 ? 7.799 24.815 -4.540 1.00 51.91 204 VAL A O 1
ATOM 1662 N N . ALA A 1 205 ? 8.973 26.124 -3.140 1.00 54.22 205 ALA A N 1
ATOM 1663 C CA . ALA A 1 205 ? 8.918 27.321 -3.975 1.00 54.22 205 ALA A CA 1
ATOM 1664 C C . ALA A 1 205 ? 9.569 27.100 -5.351 1.00 54.22 205 ALA A C 1
ATOM 1666 O O . ALA A 1 205 ? 8.972 27.442 -6.369 1.00 54.22 205 ALA A O 1
ATOM 1667 N N . ILE A 1 206 ? 10.742 26.455 -5.394 1.00 56.88 206 ILE A N 1
ATOM 1668 C CA . ILE A 1 206 ? 11.423 26.100 -6.650 1.00 56.88 206 ILE A CA 1
ATOM 1669 C C . ILE A 1 206 ? 10.549 25.157 -7.495 1.00 56.88 206 ILE A C 1
ATOM 1671 O O . ILE A 1 206 ? 10.343 25.415 -8.677 1.00 56.88 206 ILE A O 1
ATOM 1675 N N . ARG A 1 207 ? 9.934 24.127 -6.891 1.00 56.38 207 ARG A N 1
ATOM 1676 C CA . ARG A 1 207 ? 9.028 23.207 -7.608 1.00 56.38 207 ARG A CA 1
ATOM 1677 C C . ARG A 1 207 ? 7.762 23.893 -8.124 1.00 56.38 207 ARG A C 1
ATOM 1679 O O . ARG A 1 207 ? 7.324 23.591 -9.229 1.00 56.38 207 ARG A O 1
ATOM 1686 N N . SER A 1 208 ? 7.174 24.803 -7.351 1.00 52.00 208 SER A N 1
ATOM 1687 C CA . SER A 1 208 ? 6.006 25.584 -7.778 1.00 52.00 208 SER A CA 1
ATOM 1688 C C . SER A 1 208 ? 6.342 26.517 -8.945 1.00 52.00 208 SER A C 1
ATOM 1690 O O . SER A 1 208 ? 5.530 26.682 -9.856 1.00 52.00 208 SER A O 1
ATOM 1692 N N . LEU A 1 209 ? 7.549 27.093 -8.955 1.00 59.75 209 LEU A N 1
ATOM 1693 C CA . LEU A 1 209 ? 8.049 27.919 -10.056 1.00 59.75 209 LEU A CA 1
ATOM 1694 C C . LEU A 1 209 ? 8.325 27.090 -11.316 1.00 59.75 209 LEU A C 1
ATOM 1696 O O . LEU A 1 209 ? 7.964 27.530 -12.405 1.00 59.75 209 LEU A O 1
ATOM 1700 N N . ASP A 1 210 ? 8.868 25.878 -11.182 1.00 51.59 210 ASP A N 1
ATOM 1701 C CA . ASP A 1 210 ? 9.049 24.956 -12.311 1.00 51.59 210 ASP A CA 1
ATOM 1702 C C . ASP A 1 210 ? 7.701 24.523 -12.913 1.00 51.59 210 ASP A C 1
ATOM 1704 O O . ASP A 1 210 ? 7.541 24.520 -14.131 1.00 51.59 210 ASP A O 1
ATOM 1708 N N . GLN A 1 211 ? 6.687 24.265 -12.079 1.00 53.06 211 GLN A N 1
ATOM 1709 C CA . GLN A 1 211 ? 5.322 23.960 -12.535 1.00 53.06 211 GLN A CA 1
ATOM 1710 C C . GLN A 1 211 ? 4.665 25.135 -13.272 1.00 53.06 211 GLN A C 1
ATOM 1712 O O . GLN A 1 211 ? 3.967 24.939 -14.269 1.00 53.06 211 GLN A O 1
ATOM 1717 N N . LEU A 1 212 ? 4.867 26.364 -12.790 1.00 57.78 212 LEU A N 1
ATOM 1718 C CA . LEU A 1 212 ? 4.423 27.579 -13.477 1.00 57.78 212 LEU A CA 1
ATOM 1719 C C . LEU A 1 212 ? 5.153 27.752 -14.808 1.00 57.78 212 LEU A C 1
ATOM 1721 O O . LEU A 1 212 ? 4.524 28.043 -15.822 1.00 57.78 212 LEU A O 1
ATOM 1725 N N . ARG A 1 213 ? 6.465 27.515 -14.825 1.00 50.47 213 ARG A N 1
ATOM 1726 C CA . ARG A 1 213 ? 7.301 27.609 -16.020 1.00 50.47 213 ARG A CA 1
ATOM 1727 C C . ARG A 1 213 ? 6.913 26.573 -17.074 1.00 50.47 213 ARG A C 1
ATOM 1729 O O . ARG A 1 213 ? 6.825 26.932 -18.242 1.00 50.47 213 ARG A O 1
ATOM 1736 N N . GLU A 1 214 ? 6.605 25.335 -16.692 1.00 47.38 214 GLU A N 1
ATOM 1737 C CA . GLU A 1 214 ? 6.089 24.313 -17.616 1.00 47.38 214 GLU A CA 1
ATOM 1738 C C . GLU A 1 214 ? 4.699 24.670 -18.164 1.00 47.38 214 GLU A C 1
ATOM 1740 O O . GLU A 1 214 ? 4.467 24.529 -19.366 1.00 47.38 214 GLU A O 1
ATOM 1745 N N . LYS A 1 215 ? 3.800 25.207 -17.321 1.00 54.16 215 LYS A N 1
ATOM 1746 C CA . LYS A 1 215 ? 2.476 25.707 -17.746 1.00 54.16 215 LYS A CA 1
ATOM 1747 C C . LYS A 1 215 ? 2.573 26.878 -18.726 1.00 54.16 215 LYS A C 1
ATOM 1749 O O . LYS A 1 215 ? 1.765 26.968 -19.645 1.00 54.16 215 LYS A O 1
ATOM 1754 N N . ILE A 1 216 ? 3.551 27.764 -18.537 1.00 57.31 216 ILE A N 1
ATOM 1755 C CA . ILE A 1 216 ? 3.803 28.921 -19.409 1.00 57.31 216 ILE A CA 1
ATOM 1756 C C . ILE A 1 216 ? 4.513 28.492 -20.706 1.00 57.31 216 ILE A C 1
ATOM 1758 O O . ILE A 1 216 ? 4.276 29.074 -21.762 1.00 57.31 216 ILE A O 1
ATOM 1762 N N . SER A 1 217 ? 5.364 27.463 -20.653 1.00 53.88 217 SER A N 1
ATOM 1763 C CA . SER A 1 217 ? 6.261 27.092 -21.752 1.00 53.88 217 SER A CA 1
ATOM 1764 C C . SER A 1 217 ? 5.643 26.200 -22.837 1.00 53.88 217 SER A C 1
ATOM 1766 O O . SER A 1 217 ? 6.272 26.069 -23.885 1.00 53.88 217 SER A O 1
ATOM 1768 N N . ASN A 1 218 ? 4.469 25.573 -22.661 1.00 42.78 218 ASN A N 1
ATOM 1769 C CA . ASN A 1 218 ? 3.919 24.676 -23.693 1.00 42.78 218 ASN A CA 1
ATOM 1770 C C . ASN A 1 218 ? 2.380 24.661 -23.804 1.00 42.78 218 ASN A C 1
ATOM 1772 O O . ASN A 1 218 ? 1.720 23.900 -23.108 1.00 42.78 218 ASN A O 1
ATOM 1776 N N . LYS A 1 219 ? 1.886 25.394 -24.822 1.00 38.25 219 LYS A N 1
ATOM 1777 C CA . LYS A 1 219 ? 0.631 25.245 -25.607 1.00 38.25 219 LYS A CA 1
ATOM 1778 C C . LYS A 1 219 ? -0.720 25.267 -24.852 1.00 38.25 219 LYS A C 1
ATOM 1780 O O . LYS A 1 219 ? -0.822 24.793 -23.728 1.00 38.25 219 LYS A O 1
ATOM 1785 N N . PRO A 1 220 ? -1.793 25.795 -25.487 1.00 32.31 220 PRO A N 1
ATOM 1786 C CA . PRO A 1 220 ? -3.123 25.850 -24.877 1.00 32.31 220 PRO A CA 1
ATOM 1787 C C . PRO A 1 220 ? -3.545 24.454 -24.405 1.00 32.31 220 PRO A C 1
ATOM 1789 O O . PRO A 1 220 ? -3.168 23.470 -25.056 1.00 32.31 220 PRO A O 1
ATOM 1792 N N . PRO A 1 221 ? -4.315 24.349 -23.304 1.00 35.78 221 PRO A N 1
ATOM 1793 C CA . PRO A 1 221 ? -4.769 23.066 -22.798 1.00 35.78 221 PRO A CA 1
ATOM 1794 C C . PRO A 1 221 ? -5.470 22.345 -23.944 1.00 35.78 221 PRO A C 1
ATOM 1796 O O . PRO A 1 221 ? -6.519 22.780 -24.422 1.00 35.78 221 PRO A O 1
ATOM 1799 N N . ARG A 1 222 ? -4.849 21.266 -24.441 1.00 33.31 222 ARG A N 1
ATOM 1800 C CA . ARG A 1 222 ? -5.518 20.348 -25.358 1.00 33.31 222 ARG A CA 1
ATOM 1801 C C . ARG A 1 222 ? -6.820 19.969 -24.668 1.00 33.31 222 ARG A C 1
ATOM 1803 O O . ARG A 1 222 ? -6.795 19.491 -23.537 1.00 33.31 222 ARG A O 1
ATOM 1810 N N . THR A 1 223 ? -7.916 20.287 -25.344 1.00 33.72 223 THR A N 1
ATOM 1811 C CA . THR A 1 223 ? -9.301 20.014 -24.977 1.00 33.72 223 THR A CA 1
ATOM 1812 C C . THR A 1 223 ? -9.451 18.776 -24.090 1.00 33.72 223 THR A C 1
ATOM 1814 O O . THR A 1 223 ? -8.858 17.729 -24.348 1.00 33.72 223 THR A O 1
ATOM 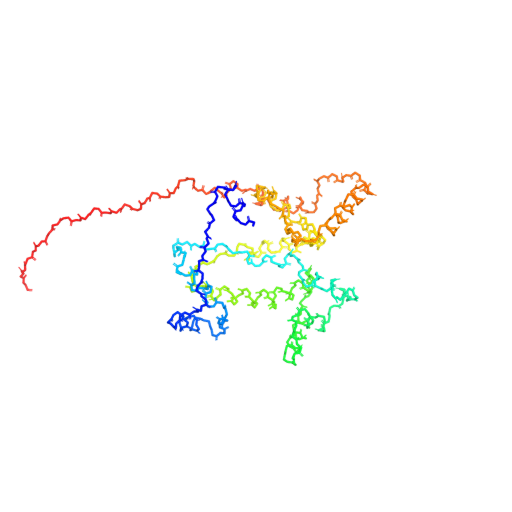1817 N N . MET A 1 224 ? -10.242 18.946 -23.027 1.00 33.75 224 MET A N 1
ATOM 1818 C CA . MET A 1 224 ? -10.550 18.011 -21.940 1.00 33.75 224 MET A CA 1
ATOM 1819 C C . MET A 1 224 ? -10.990 16.613 -22.403 1.00 33.75 224 MET A C 1
ATOM 1821 O O . MET A 1 224 ? -12.160 16.247 -22.352 1.00 33.75 224 MET A O 1
ATOM 1825 N N . ALA A 1 225 ? -10.030 15.804 -22.827 1.00 35.94 225 ALA A N 1
ATOM 1826 C CA . ALA A 1 225 ? -10.169 14.368 -22.998 1.00 35.94 225 ALA A CA 1
ATOM 1827 C C . ALA A 1 225 ? -8.818 13.724 -22.676 1.00 35.94 225 ALA A C 1
ATOM 1829 O O . ALA A 1 225 ? -8.125 13.195 -23.555 1.00 35.94 225 ALA A O 1
ATOM 1830 N N . THR A 1 226 ? -8.401 13.819 -21.411 1.00 44.06 226 THR A N 1
ATOM 1831 C CA . THR A 1 226 ? -7.210 13.106 -20.940 1.00 44.06 226 THR A CA 1
ATOM 1832 C C . THR A 1 226 ? -7.469 11.592 -21.007 1.00 44.06 226 THR A C 1
ATOM 1834 O O . THR A 1 226 ? -8.624 11.154 -21.000 1.00 44.06 226 THR A O 1
ATOM 1837 N N . PRO A 1 227 ? -6.424 10.748 -21.076 1.00 48.00 227 PRO A N 1
ATOM 1838 C CA . PRO A 1 227 ? -6.568 9.297 -20.924 1.00 48.00 227 PRO A CA 1
ATOM 1839 C C . PRO A 1 227 ? -7.371 8.904 -19.673 1.00 48.00 227 PRO A C 1
ATOM 1841 O O . PRO A 1 227 ? -8.082 7.908 -19.703 1.00 48.00 227 PRO A O 1
ATOM 1844 N N . VAL A 1 228 ? -7.328 9.736 -18.627 1.00 40.94 228 VAL A N 1
ATOM 1845 C CA . VAL A 1 228 ? -8.140 9.630 -17.408 1.00 40.94 228 VAL A CA 1
ATOM 1846 C C . VAL A 1 228 ? -9.628 9.865 -17.699 1.00 40.94 228 VAL A C 1
ATOM 1848 O O . VAL A 1 228 ? -10.447 9.020 -17.353 1.00 40.94 228 VAL A O 1
ATOM 1851 N N . THR A 1 229 ? -9.998 10.926 -18.428 1.00 43.38 229 THR A N 1
ATOM 1852 C CA . THR A 1 229 ? -11.384 11.123 -18.899 1.00 43.38 229 THR A CA 1
ATOM 1853 C C . THR A 1 229 ? -11.851 9.959 -19.778 1.00 43.38 229 THR A C 1
ATOM 1855 O O . THR A 1 229 ? -12.983 9.514 -19.642 1.00 43.38 229 THR A O 1
ATOM 1858 N N . ARG A 1 230 ? -10.979 9.399 -20.632 1.00 45.38 230 ARG A N 1
ATOM 1859 C CA . ARG A 1 230 ? -11.305 8.201 -21.433 1.00 45.38 230 ARG A CA 1
ATOM 1860 C C . ARG A 1 230 ? -11.447 6.937 -20.585 1.00 45.38 230 ARG A C 1
ATOM 1862 O O . ARG A 1 230 ? -12.258 6.086 -20.931 1.00 45.38 230 ARG A O 1
ATOM 1869 N N . ALA A 1 231 ? -10.682 6.797 -19.504 1.00 43.56 231 ALA A N 1
ATOM 1870 C CA . ALA A 1 231 ? -10.828 5.698 -18.553 1.00 43.56 231 ALA A CA 1
ATOM 1871 C C . ALA A 1 231 ? -12.176 5.788 -17.818 1.00 43.56 231 ALA A C 1
ATOM 1873 O O . ALA A 1 231 ? -12.886 4.790 -17.739 1.00 43.56 231 ALA A O 1
ATOM 1874 N N . PHE A 1 232 ? -12.585 6.989 -17.395 1.00 41.94 232 PHE A N 1
ATOM 1875 C CA . PHE A 1 232 ? -13.917 7.231 -16.829 1.00 41.94 232 PHE A CA 1
ATOM 1876 C C . PHE A 1 232 ? -15.045 7.021 -17.859 1.00 41.94 232 PHE A C 1
ATOM 1878 O O . PHE A 1 232 ? -16.048 6.391 -17.545 1.00 41.94 232 PHE A O 1
ATOM 1885 N N . GLN A 1 233 ? -14.860 7.438 -19.119 1.00 48.44 233 GLN A N 1
ATOM 1886 C CA . GLN A 1 233 ? -15.829 7.223 -20.211 1.00 48.44 233 GLN A CA 1
ATOM 1887 C C . GLN A 1 233 ? -15.980 5.749 -20.627 1.00 48.44 233 GLN A C 1
ATOM 1889 O O . GLN A 1 233 ? -17.049 5.345 -21.073 1.00 48.44 233 GLN A O 1
ATOM 1894 N N . ARG A 1 234 ? -14.925 4.931 -20.501 1.00 47.38 234 ARG A N 1
ATOM 1895 C CA . ARG A 1 234 ? -14.959 3.485 -20.805 1.00 47.38 234 ARG A CA 1
ATOM 1896 C C . ARG A 1 234 ? -15.573 2.644 -19.684 1.00 47.38 234 ARG A C 1
ATOM 1898 O O . ARG A 1 234 ? -15.869 1.471 -19.905 1.00 47.38 234 ARG A O 1
ATOM 1905 N N . HIS A 1 235 ? -15.770 3.222 -18.502 1.00 49.16 235 HIS A N 1
ATOM 1906 C CA . HIS A 1 235 ? -16.267 2.527 -17.318 1.00 49.16 235 HIS A CA 1
ATOM 1907 C C . HIS A 1 235 ? -17.382 3.346 -16.642 1.00 49.16 235 HIS A C 1
ATOM 1909 O O . HIS A 1 235 ? -17.139 3.972 -15.611 1.00 49.16 235 HIS A O 1
ATOM 1915 N N . PRO A 1 236 ? -18.618 3.311 -17.186 1.00 47.41 236 PRO A N 1
ATOM 1916 C CA . PRO A 1 236 ? -19.733 4.169 -16.760 1.00 47.41 236 PRO A CA 1
ATOM 1917 C C . PRO A 1 236 ? -20.121 4.042 -15.280 1.00 47.41 236 PRO A C 1
ATOM 1919 O O . PRO A 1 236 ? -20.739 4.942 -14.723 1.00 47.41 236 PRO A O 1
ATOM 1922 N N . TRP A 1 237 ? -19.744 2.951 -14.611 1.00 46.06 237 TRP A N 1
ATOM 1923 C CA . TRP A 1 237 ? -20.017 2.755 -13.186 1.00 46.06 237 TRP A CA 1
ATOM 1924 C C . TRP A 1 237 ? -19.159 3.647 -12.275 1.00 46.06 237 TRP A C 1
ATOM 1926 O O . TRP A 1 237 ? -19.593 3.956 -11.172 1.00 46.06 237 TRP A O 1
ATOM 1936 N N . LEU A 1 238 ? -17.984 4.116 -12.725 1.00 42.72 238 LEU A N 1
ATOM 1937 C CA . LEU A 1 238 ? -17.232 5.149 -11.996 1.00 42.72 238 LEU A CA 1
ATOM 1938 C C . LEU A 1 238 ? -17.970 6.497 -12.017 1.00 42.72 238 LEU A C 1
ATOM 1940 O O . LEU A 1 238 ? -17.744 7.333 -11.149 1.00 42.72 238 LEU A O 1
ATOM 1944 N N . THR A 1 239 ? -18.854 6.715 -12.994 1.00 43.19 239 THR A N 1
ATOM 1945 C CA . THR A 1 239 ? -19.691 7.919 -13.118 1.00 43.19 239 THR A CA 1
ATOM 1946 C C . THR A 1 239 ? -21.112 7.739 -12.578 1.00 43.19 239 THR A C 1
ATOM 1948 O O . THR A 1 239 ? -21.823 8.728 -12.440 1.00 43.19 239 THR A O 1
ATOM 1951 N N . ASP A 1 240 ? -21.526 6.514 -12.244 1.00 41.25 240 ASP A N 1
ATOM 1952 C CA . ASP A 1 240 ? -22.888 6.184 -11.807 1.00 41.25 240 ASP A CA 1
ATOM 1953 C C . ASP A 1 240 ? -22.927 5.812 -10.314 1.00 41.25 240 ASP A C 1
ATOM 1955 O O . ASP A 1 240 ? -23.249 4.692 -9.913 1.00 41.25 240 ASP A O 1
ATOM 1959 N N . LEU A 1 241 ? -22.567 6.784 -9.467 1.00 41.78 241 LEU A N 1
ATOM 1960 C CA . LEU A 1 241 ? -22.676 6.678 -8.006 1.00 41.78 241 LEU A CA 1
ATOM 1961 C C . LEU A 1 241 ? -24.135 6.696 -7.516 1.00 41.78 241 LEU A C 1
ATOM 1963 O O . LEU A 1 241 ? -24.375 6.409 -6.348 1.00 41.78 241 LEU A O 1
ATOM 1967 N N . ALA A 1 242 ? -25.120 6.963 -8.385 1.00 42.16 242 ALA A N 1
ATOM 1968 C CA . ALA A 1 242 ? -26.542 6.913 -8.030 1.00 42.16 242 ALA A CA 1
ATOM 1969 C C . ALA A 1 242 ? -27.005 5.496 -7.633 1.00 42.16 242 ALA A C 1
ATOM 1971 O O . ALA A 1 242 ? -28.014 5.343 -6.949 1.00 42.16 242 ALA A O 1
ATOM 1972 N N . ARG A 1 243 ? -26.240 4.458 -8.000 1.00 38.19 243 ARG A N 1
ATOM 1973 C CA . ARG A 1 243 ? -26.420 3.081 -7.510 1.00 38.19 243 ARG A CA 1
ATOM 1974 C C . ARG A 1 243 ? -25.848 2.828 -6.113 1.00 38.19 243 ARG A C 1
ATOM 1976 O O . ARG A 1 243 ? -26.211 1.832 -5.496 1.00 38.19 243 ARG A O 1
ATOM 1983 N N . ILE A 1 244 ? -24.986 3.708 -5.606 1.00 39.56 244 ILE A N 1
ATOM 1984 C CA . ILE A 1 244 ? -24.453 3.671 -4.238 1.00 39.56 244 ILE A CA 1
ATOM 1985 C C . ILE A 1 244 ? -25.241 4.685 -3.396 1.00 39.56 244 ILE A C 1
ATOM 1987 O O . ILE A 1 244 ? -24.697 5.628 -2.827 1.00 39.56 244 ILE A O 1
ATOM 1991 N N . SER A 1 245 ? -26.563 4.523 -3.338 1.00 35.81 245 SER A N 1
ATOM 1992 C CA . SER A 1 245 ? -27.377 5.216 -2.345 1.00 35.81 245 SER A CA 1
ATOM 1993 C C . SER A 1 245 ? -27.262 4.458 -1.025 1.00 35.81 245 SER A C 1
ATOM 1995 O O . SER A 1 245 ? -27.866 3.397 -0.857 1.00 35.81 245 SER A O 1
ATOM 1997 N N . TRP A 1 246 ? -26.489 4.986 -0.079 1.00 39.12 246 TRP A N 1
ATOM 1998 C CA . TRP A 1 246 ? -26.618 4.559 1.311 1.00 39.12 246 TRP A CA 1
ATOM 1999 C C . TRP A 1 246 ? -27.987 5.023 1.820 1.00 39.12 246 TRP A C 1
ATOM 2001 O O . TRP A 1 246 ? -28.324 6.194 1.618 1.00 39.12 246 TRP A O 1
ATOM 2011 N N . PRO A 1 247 ? -28.796 4.155 2.456 1.00 37.47 247 PRO A N 1
ATOM 2012 C CA . PRO A 1 247 ? -30.011 4.608 3.112 1.00 37.47 247 PRO A CA 1
ATOM 2013 C C . PRO A 1 247 ? -29.634 5.707 4.111 1.00 37.47 247 PRO A C 1
ATOM 2015 O O . PRO A 1 247 ? -28.849 5.480 5.030 1.00 37.47 247 PRO A O 1
ATOM 2018 N N . THR A 1 248 ? -30.182 6.908 3.937 1.00 43.28 248 THR A N 1
ATOM 2019 C CA . THR A 1 248 ? -29.999 8.032 4.872 1.00 43.28 248 THR A CA 1
ATOM 2020 C C . THR A 1 248 ? -30.729 7.806 6.195 1.00 43.28 248 THR A C 1
ATOM 2022 O O . THR A 1 248 ? -30.618 8.609 7.119 1.00 43.28 248 THR A O 1
ATOM 2025 N N . THR A 1 249 ? -31.471 6.703 6.303 1.00 39.25 249 THR A N 1
ATOM 2026 C CA . THR A 1 249 ? -32.162 6.273 7.511 1.00 39.25 249 THR A CA 1
ATOM 2027 C C . THR A 1 249 ? -31.489 5.006 8.038 1.00 39.25 249 THR A C 1
ATOM 2029 O O . THR A 1 249 ? -31.450 4.008 7.313 1.00 39.25 249 THR A O 1
ATOM 2032 N N . PRO A 1 250 ? -30.952 5.004 9.272 1.00 42.34 250 PRO A N 1
ATOM 2033 C CA . PRO A 1 250 ? -30.509 3.764 9.894 1.00 42.34 250 PRO A CA 1
ATOM 2034 C C . PRO A 1 250 ? -31.689 2.778 9.954 1.00 42.34 250 PRO A C 1
ATOM 2036 O O . PRO A 1 250 ? -32.822 3.214 10.187 1.00 42.34 250 PRO A O 1
ATOM 2039 N N . PRO A 1 251 ? -31.469 1.468 9.732 1.00 42.47 251 PRO A N 1
ATOM 2040 C CA . PRO A 1 251 ? -32.529 0.481 9.885 1.00 42.47 251 PRO A CA 1
ATOM 2041 C C . PRO A 1 251 ? -33.107 0.584 11.299 1.00 42.47 251 PRO A C 1
ATOM 2043 O O . PRO A 1 251 ? -32.360 0.732 12.271 1.00 42.47 251 PRO A O 1
ATOM 2046 N N . ALA A 1 252 ? -34.438 0.552 11.401 1.00 47.41 252 ALA A N 1
ATOM 2047 C CA . ALA A 1 252 ? -35.126 0.563 12.683 1.00 47.41 252 ALA A CA 1
ATOM 2048 C C . ALA A 1 252 ? -34.536 -0.531 13.582 1.00 47.41 252 ALA A C 1
ATOM 2050 O O . ALA A 1 252 ? -34.297 -1.653 13.126 1.00 47.41 252 ALA A O 1
ATOM 2051 N N . ALA A 1 253 ? -34.259 -0.180 14.840 1.00 43.16 253 ALA A N 1
ATOM 2052 C CA . ALA A 1 253 ? -33.748 -1.131 15.814 1.00 43.16 253 ALA A CA 1
ATOM 2053 C C . ALA A 1 253 ? -34.665 -2.368 15.840 1.00 43.16 253 ALA A C 1
ATOM 2055 O O . ALA A 1 253 ? -35.886 -2.196 15.818 1.00 43.16 253 ALA A O 1
ATOM 2056 N N . PRO A 1 254 ? -34.113 -3.595 15.867 1.00 40.81 254 PRO A N 1
ATOM 2057 C CA . PRO A 1 254 ? -34.936 -4.786 15.980 1.00 40.81 254 PRO A CA 1
ATOM 2058 C C . PRO A 1 254 ? -35.791 -4.670 17.239 1.00 40.81 254 PRO A C 1
ATOM 2060 O O . PRO A 1 254 ? -35.278 -4.338 18.314 1.00 40.81 254 PRO A O 1
ATOM 2063 N N . ASP A 1 255 ? -37.092 -4.897 17.060 1.00 42.75 255 ASP A N 1
ATOM 2064 C CA . ASP A 1 255 ? -38.099 -4.859 18.108 1.00 42.75 255 ASP A CA 1
ATOM 2065 C C . ASP A 1 255 ? -37.635 -5.770 19.247 1.00 42.75 255 ASP A C 1
ATOM 2067 O O . ASP A 1 255 ? -37.557 -6.996 19.109 1.00 42.75 255 ASP A O 1
ATOM 2071 N N . ARG A 1 256 ? -37.208 -5.160 20.357 1.00 44.19 256 ARG A N 1
ATOM 2072 C CA . ARG A 1 256 ? -36.875 -5.905 21.566 1.00 44.19 256 ARG A CA 1
ATOM 2073 C C . ARG A 1 256 ? -38.206 -6.367 22.123 1.00 44.19 256 ARG A C 1
ATOM 2075 O O . ARG A 1 256 ? -38.845 -5.627 22.866 1.00 44.19 256 ARG A O 1
ATOM 2082 N N . GLY A 1 257 ? -38.610 -7.568 21.710 1.00 39.16 257 GLY A N 1
ATOM 2083 C CA . GLY A 1 257 ? -39.804 -8.242 22.195 1.00 39.16 257 GLY A CA 1
ATOM 2084 C C . GLY A 1 257 ? -39.955 -8.027 23.698 1.00 39.16 257 GLY A C 1
ATOM 2085 O O . GLY A 1 257 ? -39.018 -8.244 24.470 1.00 39.16 257 GLY A O 1
ATOM 2086 N N . SER A 1 258 ? -41.124 -7.520 24.080 1.00 41.31 258 SER A N 1
ATOM 2087 C CA . SER A 1 258 ? -41.478 -7.275 25.475 1.00 41.31 258 SER A CA 1
ATOM 2088 C C . SER A 1 258 ? -41.255 -8.542 26.310 1.00 41.31 258 SER A C 1
ATOM 2090 O O . SER A 1 258 ? -41.532 -9.643 25.825 1.00 41.31 258 SER A O 1
ATOM 2092 N N . PRO A 1 259 ? -40.769 -8.423 27.558 1.00 38.09 259 PRO A N 1
ATOM 2093 C CA . PRO A 1 259 ? -40.576 -9.578 28.418 1.00 38.09 259 PRO A CA 1
ATOM 2094 C C . PRO A 1 259 ? -41.938 -10.221 28.680 1.00 38.09 259 PRO A C 1
ATOM 2096 O O . PRO A 1 259 ? -42.844 -9.584 29.219 1.00 38.09 259 PRO A O 1
ATOM 2099 N N . ALA A 1 260 ? -42.085 -11.479 28.268 1.00 37.03 260 ALA A N 1
ATOM 2100 C CA . ALA A 1 260 ? -43.248 -12.278 28.608 1.00 37.03 260 ALA A CA 1
ATOM 2101 C C . ALA A 1 260 ? -43.324 -12.393 30.135 1.00 37.03 260 ALA A C 1
ATOM 2103 O O . ALA A 1 260 ? -42.461 -12.987 30.784 1.00 37.03 260 ALA A O 1
ATOM 2104 N N . ALA A 1 261 ? -44.350 -11.772 30.703 1.00 38.25 261 ALA A N 1
ATOM 2105 C CA . ALA A 1 261 ? -44.738 -11.962 32.081 1.00 38.25 261 ALA A CA 1
ATOM 2106 C C . ALA A 1 261 ? -45.395 -13.341 32.244 1.00 38.25 261 ALA A C 1
ATOM 2108 O O . ALA A 1 261 ? -46.344 -13.661 31.533 1.00 38.25 261 ALA A O 1
ATOM 2109 N N . GLY A 1 262 ? -44.943 -14.088 33.253 1.00 33.94 262 GLY A N 1
ATOM 2110 C CA . GLY A 1 262 ? -45.783 -15.030 33.991 1.00 33.94 262 GLY A CA 1
ATOM 2111 C C . GLY A 1 262 ? -45.623 -16.510 33.647 1.00 33.94 262 GLY A C 1
ATOM 2112 O O . GLY A 1 262 ? -45.826 -16.929 32.514 1.00 33.94 262 GLY A O 1
ATOM 2113 N N . GLY A 1 263 ? -45.361 -17.310 34.686 1.00 32.44 263 GLY A N 1
ATOM 2114 C CA . GLY A 1 263 ? -45.645 -18.743 34.656 1.00 32.44 263 GLY A CA 1
ATOM 2115 C C . GLY A 1 263 ? -44.804 -19.604 35.592 1.00 32.44 263 GLY A C 1
ATOM 2116 O O . GLY A 1 263 ? -44.120 -20.503 35.121 1.00 32.44 263 GLY A O 1
ATOM 2117 N N . HIS A 1 264 ? -44.864 -19.366 36.906 1.00 43.69 264 HIS A N 1
ATOM 2118 C CA . HIS A 1 264 ? -44.580 -20.432 37.871 1.00 43.69 264 HIS A CA 1
ATOM 2119 C C . HIS A 1 264 ? -45.595 -21.569 37.671 1.00 43.69 264 HIS A C 1
ATOM 2121 O O . HIS A 1 264 ? -46.796 -21.311 37.607 1.00 43.69 264 HIS A O 1
ATOM 2127 N N . GLY A 1 265 ? -45.112 -22.808 37.610 1.00 33.66 265 GLY A N 1
ATOM 2128 C CA . GLY A 1 265 ? -45.931 -24.016 37.605 1.00 33.66 265 GLY A CA 1
ATOM 2129 C C . GLY A 1 265 ? -45.101 -25.211 38.059 1.00 33.66 265 GLY A C 1
ATOM 2130 O O . GLY A 1 265 ? -44.252 -25.700 37.321 1.00 33.66 265 GLY A O 1
ATOM 2131 N N . GLU A 1 266 ? -45.320 -25.618 39.305 1.00 40.44 266 GLU A N 1
ATOM 2132 C CA . GLU A 1 266 ? -44.807 -26.840 39.921 1.00 40.44 266 GLU A CA 1
ATOM 2133 C C . GLU A 1 266 ? -45.421 -28.114 39.302 1.00 40.44 266 GLU A C 1
ATOM 2135 O O . GLU A 1 266 ? -46.548 -28.097 38.818 1.00 40.44 266 GLU A O 1
ATOM 2140 N N . ALA A 1 267 ? -44.659 -29.210 39.410 1.00 38.41 267 ALA A N 1
ATOM 2141 C CA . ALA A 1 267 ? -45.055 -30.605 39.662 1.00 38.41 267 ALA A CA 1
ATOM 2142 C C . ALA A 1 267 ? -46.221 -31.261 38.880 1.00 38.41 267 ALA A C 1
ATOM 2144 O O . ALA A 1 267 ? -47.391 -30.958 39.094 1.00 38.41 267 ALA A O 1
ATOM 2145 N N . ASN A 1 268 ? -45.903 -32.321 38.119 1.00 38.41 268 ASN A N 1
ATOM 2146 C CA . ASN A 1 268 ? -46.266 -33.728 38.411 1.00 38.41 268 ASN A CA 1
ATOM 2147 C C . ASN A 1 268 ? -46.083 -34.619 37.166 1.00 38.41 268 ASN A C 1
ATOM 2149 O O . ASN A 1 268 ? -46.592 -34.286 36.096 1.00 38.41 268 ASN A O 1
ATOM 2153 N N . GLY A 1 269 ? -45.425 -35.773 37.341 1.00 36.03 269 GLY A N 1
ATOM 2154 C CA . GLY A 1 269 ? -45.284 -36.836 36.337 1.00 36.03 269 GLY A CA 1
ATOM 2155 C C . GLY A 1 269 ? -43.918 -37.494 36.355 1.00 36.03 269 GLY A C 1
ATOM 2156 O O . GLY A 1 269 ? -43.054 -37.013 35.593 1.00 36.03 269 GLY A O 1
#

Sequence (269 aa):
MPARLLPGLGMSHHVVVCPARMDRDFGRVFRRNVATAHDCYGPVVQGDYEGQPQNRVCMVGYAAPIFSVPYRHRLQRWRPQTDLGHIDVETLEYCTYRKDAFSRAAIGRWLSNVPPSNLHVLDLFYWEEREGNWEAMGLAEWDLARESFAPFNCRQFLVNALSIPEKDRKRPLYPFHESLMRHMWPEVLSEPLNPPDEGAGLSVAIRSLDQLREKISNKPPRTMATPVTRAFQRHPWLTDLARISWPTTPPAAPDRGSPAAGGHGEANG

pLDDT: mean 77.86, std 21.39, range [32.31, 98.06]

Secondary structure (DSSP, 8-state):
-HHHHHHHTT---------SS--HHHHHHHHHH-TT--TTTHHHHHHHHHHS-TTSPEE--TT-GGGG-HHHHHHHHH-TT--TTS--HHHHHHHHT--SHHHHHHHHHHHHTPPP-SS-HHHHHIIIIIIIIIIHHHHHHHTTT--EE-TT--HHHHHHHHTS-HHHHSTTT-HHHHHHHH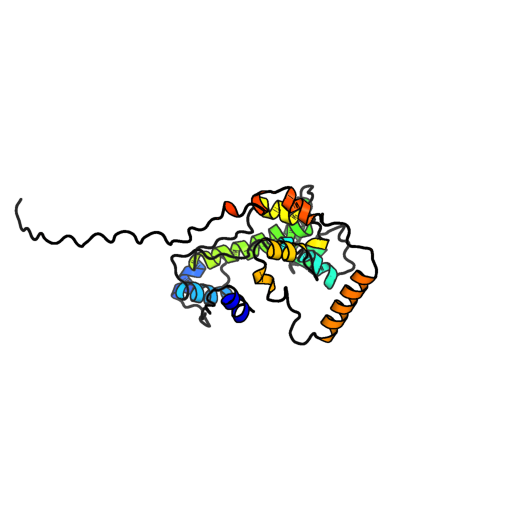HH-GGGGGS-SSPPPTT-HHHHHHHHHHHHHHHHHS-S---S--HHHHHHHH-GGGT-GGG----SSPPPPP---------------